Protein AF-A0ABD2KYG9-F1 (afdb_monomer_lite)

Organism: NCBI:txid157864

Structure (mmCIF, N/CA/C/O backbone):
data_AF-A0ABD2KYG9-F1
#
_entry.id   AF-A0ABD2KYG9-F1
#
loop_
_atom_site.group_PDB
_atom_site.id
_atom_site.type_symbol
_atom_site.label_atom_id
_atom_site.label_alt_id
_atom_site.label_comp_id
_atom_site.label_asym_id
_atom_site.label_entity_id
_atom_site.label_seq_id
_atom_site.pdbx_PDB_ins_code
_atom_site.Cartn_x
_atom_site.Cartn_y
_atom_site.Cartn_z
_atom_site.occupancy
_atom_site.B_iso_or_equiv
_atom_site.auth_seq_id
_atom_site.auth_comp_id
_atom_site.auth_asym_id
_atom_site.auth_atom_id
_atom_site.pdbx_PDB_model_num
ATOM 1 N N . MET A 1 1 ? -22.405 32.414 -43.440 1.00 36.47 1 MET A N 1
ATOM 2 C CA . MET A 1 1 ? -23.686 31.812 -43.009 1.00 36.47 1 MET A CA 1
ATOM 3 C C . MET A 1 1 ? -23.422 30.980 -41.758 1.00 36.47 1 MET A C 1
ATOM 5 O O . MET A 1 1 ? -22.423 30.281 -41.729 1.00 36.47 1 MET A O 1
ATOM 9 N N . SER A 1 2 ? -24.260 31.179 -40.735 1.00 37.81 2 SER A N 1
ATOM 10 C CA . SER A 1 2 ? -24.354 30.487 -39.431 1.00 37.81 2 SER A CA 1
ATOM 11 C C . SER A 1 2 ? -23.090 30.317 -38.559 1.00 37.81 2 SER A C 1
ATOM 13 O O . SER A 1 2 ? -22.413 29.295 -38.559 1.00 37.81 2 SER A O 1
ATOM 15 N N . HIS A 1 3 ? -22.887 31.310 -37.695 1.00 28.08 3 HIS A N 1
ATOM 16 C CA . HIS A 1 3 ? -22.699 31.156 -36.240 1.00 28.08 3 HIS A CA 1
ATOM 17 C C . HIS A 1 3 ? -23.747 30.181 -35.601 1.00 28.08 3 HIS A C 1
ATOM 19 O O . HIS A 1 3 ? -24.746 29.905 -36.263 1.00 28.08 3 HIS A O 1
ATOM 25 N N . PRO A 1 4 ? -23.740 29.847 -34.286 1.00 53.88 4 PRO A N 1
ATOM 26 C CA . PRO A 1 4 ? -22.632 29.677 -33.329 1.00 53.88 4 PRO A CA 1
ATOM 27 C C . PRO A 1 4 ? -22.884 28.658 -32.151 1.00 53.88 4 PRO A C 1
ATOM 29 O O . PRO A 1 4 ? -23.985 28.167 -31.956 1.00 53.88 4 PRO A O 1
ATOM 32 N N . LEU A 1 5 ? -21.877 28.512 -31.266 1.00 34.41 5 LEU A N 1
ATOM 33 C CA . LEU A 1 5 ? -21.965 28.625 -29.786 1.00 34.41 5 LEU A CA 1
ATOM 34 C C . LEU A 1 5 ? -22.548 27.532 -28.824 1.00 34.41 5 LEU A C 1
ATOM 36 O O . LEU A 1 5 ? -23.551 26.874 -29.053 1.00 34.41 5 LEU A O 1
ATOM 40 N N . TRP A 1 6 ? -21.963 27.622 -27.611 1.00 30.66 6 TRP A N 1
ATOM 41 C CA . TRP A 1 6 ? -22.494 27.453 -26.237 1.00 30.66 6 TRP A CA 1
ATOM 42 C C . TRP A 1 6 ? -22.442 26.085 -25.516 1.00 30.66 6 TRP A C 1
ATOM 44 O O . TRP A 1 6 ? -23.224 25.169 -25.732 1.00 30.66 6 TRP A O 1
ATOM 54 N N . ARG A 1 7 ? -21.542 26.077 -24.515 1.00 38.34 7 ARG A N 1
ATOM 55 C CA . ARG A 1 7 ? -21.617 25.501 -23.154 1.00 38.34 7 ARG A CA 1
ATOM 56 C C . ARG A 1 7 ? -22.998 24.992 -22.703 1.00 38.34 7 ARG A C 1
ATOM 58 O O . ARG A 1 7 ? -23.977 25.720 -22.835 1.00 38.34 7 ARG A O 1
ATOM 65 N N . ARG A 1 8 ? -22.999 23.952 -21.854 1.00 32.72 8 ARG A N 1
ATOM 66 C CA . ARG A 1 8 ? -23.696 24.002 -20.549 1.00 32.72 8 ARG A CA 1
ATOM 67 C C . ARG A 1 8 ? -23.198 22.952 -19.552 1.00 32.72 8 ARG A C 1
ATOM 69 O O . ARG A 1 8 ? -23.199 21.757 -19.810 1.00 32.72 8 ARG A O 1
ATOM 76 N N . VAL A 1 9 ? -22.820 23.463 -18.385 1.00 36.28 9 VAL A N 1
ATOM 77 C CA . VAL A 1 9 ? -22.786 22.776 -17.091 1.00 36.28 9 VAL A CA 1
ATOM 78 C C . VAL A 1 9 ? -24.224 22.464 -16.675 1.00 36.28 9 VAL A C 1
ATOM 80 O O . VAL A 1 9 ? -25.088 23.322 -16.834 1.00 36.28 9 VAL A O 1
ATOM 83 N N . THR A 1 10 ? -24.473 21.301 -16.074 1.00 33.41 10 THR A N 1
ATOM 84 C CA . THR A 1 10 ? -25.602 21.110 -15.147 1.00 33.41 10 THR A CA 1
ATOM 85 C C . THR A 1 10 ? -25.218 20.110 -14.055 1.00 33.41 10 THR A C 1
ATOM 87 O O . THR A 1 10 ? -25.020 18.926 -14.304 1.00 33.41 10 THR A O 1
ATOM 90 N N . ARG A 1 11 ? -25.101 20.617 -12.822 1.00 31.08 11 ARG A N 1
ATOM 91 C CA . ARG A 1 11 ? -25.377 19.859 -11.597 1.00 31.08 11 ARG A CA 1
ATOM 92 C C . ARG A 1 11 ? -26.893 19.829 -11.436 1.00 31.08 11 ARG A C 1
ATOM 94 O O . ARG A 1 11 ? -27.498 20.897 -11.443 1.00 31.08 11 ARG A O 1
ATOM 101 N N . ILE A 1 12 ? -27.471 18.658 -11.204 1.00 35.56 12 ILE A N 1
ATOM 102 C CA . ILE A 1 12 ? -28.767 18.512 -10.534 1.00 35.56 12 ILE A CA 1
ATOM 103 C C . ILE A 1 12 ? -28.598 17.375 -9.532 1.00 35.56 12 ILE A C 1
ATOM 105 O O . ILE A 1 12 ? -28.184 16.277 -9.895 1.00 35.56 12 ILE A O 1
ATOM 109 N N . GLY A 1 13 ? -28.845 17.677 -8.260 1.00 29.38 13 GLY A N 1
ATOM 110 C CA . GLY A 1 13 ? -29.009 16.670 -7.225 1.00 29.38 13 GLY A CA 1
ATOM 111 C C . GLY A 1 13 ? -30.447 16.165 -7.203 1.00 29.38 13 GLY A C 1
ATOM 112 O O . GLY A 1 13 ? -31.375 16.916 -7.488 1.00 29.38 13 GLY A O 1
ATOM 113 N N . SER A 1 14 ? -30.630 14.920 -6.783 1.00 29.22 14 SER A N 1
ATOM 114 C CA . SER A 1 14 ? -31.851 14.510 -6.099 1.00 29.22 14 SER A CA 1
ATOM 115 C C . SER A 1 14 ? -31.485 13.526 -5.000 1.00 29.22 14 SER A C 1
ATOM 117 O O . SER A 1 14 ? -30.956 12.444 -5.250 1.00 29.22 14 SER A O 1
ATOM 119 N N . VAL A 1 15 ? -31.765 13.958 -3.778 1.00 29.06 15 VAL A N 1
ATOM 120 C CA . VAL A 1 15 ? -31.868 13.144 -2.577 1.00 29.06 15 VAL A CA 1
ATOM 121 C C . VAL A 1 15 ? -33.058 12.200 -2.751 1.00 29.06 15 VAL A C 1
ATOM 123 O O . VAL A 1 15 ? -34.154 12.655 -3.063 1.00 29.06 15 VAL A O 1
ATOM 126 N N . PHE A 1 16 ? -32.856 10.907 -2.509 1.00 24.39 16 PHE A N 1
ATOM 127 C CA . PHE A 1 16 ? -33.925 10.004 -2.095 1.00 24.39 16 PHE A CA 1
ATOM 128 C C . PHE A 1 16 ? -33.447 9.324 -0.815 1.00 24.39 16 PHE A C 1
ATOM 130 O O . PHE A 1 16 ? -32.497 8.545 -0.823 1.00 24.39 16 PHE A O 1
ATOM 137 N N . VAL A 1 17 ? -34.071 9.697 0.299 1.00 30.23 17 VAL A N 1
ATOM 138 C CA . VAL A 1 17 ? -33.972 8.988 1.572 1.00 30.23 17 VAL A CA 1
ATOM 139 C C . VAL A 1 17 ? -35.210 8.113 1.664 1.00 30.23 17 VAL A C 1
ATOM 141 O O . VAL A 1 17 ? -36.325 8.626 1.617 1.00 30.23 17 VAL A O 1
ATOM 144 N N . LEU A 1 18 ? -35.016 6.811 1.847 1.00 27.48 18 LEU A N 1
ATOM 145 C CA . LEU A 1 18 ? -35.971 5.980 2.566 1.00 27.48 18 LEU A CA 1
ATOM 146 C C . LEU A 1 18 ? -35.189 5.005 3.443 1.00 27.48 18 LEU A C 1
ATOM 148 O O . LEU A 1 18 ? -34.260 4.332 3.003 1.00 27.48 18 LEU A O 1
ATOM 152 N N . ALA A 1 19 ? -35.528 5.072 4.723 1.00 27.88 19 ALA A N 1
ATOM 153 C CA . ALA A 1 19 ? -34.867 4.451 5.849 1.00 27.88 19 ALA A CA 1
ATOM 154 C C . ALA A 1 19 ? -35.092 2.934 5.907 1.00 27.88 19 ALA A C 1
ATOM 156 O O . ALA A 1 19 ? -36.115 2.424 5.458 1.00 27.88 19 ALA A O 1
ATOM 157 N N . GLY A 1 20 ? -34.156 2.237 6.551 1.00 25.94 20 GLY A N 1
ATOM 158 C CA . GLY A 1 20 ? -34.287 0.830 6.918 1.00 25.94 20 GLY A CA 1
ATOM 159 C C . GLY A 1 20 ? -32.969 0.279 7.446 1.00 25.94 20 GLY A C 1
ATOM 160 O O . GLY A 1 20 ? -32.141 -0.204 6.684 1.00 25.94 20 GLY A O 1
ATOM 161 N N . ALA A 1 21 ? -32.753 0.421 8.750 1.00 30.48 21 ALA A N 1
ATOM 162 C CA . ALA A 1 21 ? -31.611 -0.117 9.472 1.00 30.48 21 ALA A CA 1
ATOM 163 C C . ALA A 1 21 ? -31.529 -1.648 9.345 1.00 30.48 21 ALA A C 1
ATOM 165 O O . ALA A 1 21 ? -32.543 -2.306 9.528 1.00 30.48 21 ALA A O 1
ATOM 166 N N . THR A 1 22 ? -30.333 -2.186 9.069 1.00 30.39 22 THR A N 1
ATOM 167 C CA . THR A 1 22 ? -29.570 -3.120 9.931 1.00 30.39 22 THR A CA 1
ATOM 168 C C . THR A 1 22 ? -28.455 -3.805 9.129 1.00 30.39 22 THR A C 1
ATOM 170 O O . THR A 1 22 ? -28.739 -4.581 8.228 1.00 30.39 22 THR A O 1
ATOM 173 N N . GLY A 1 23 ? -27.199 -3.572 9.530 1.00 27.69 23 GLY A N 1
ATOM 174 C CA . GLY A 1 23 ? -26.122 -4.571 9.488 1.00 27.69 23 GLY A CA 1
ATOM 175 C C . GLY A 1 23 ? -25.392 -4.841 8.162 1.00 27.69 23 GLY A C 1
ATOM 176 O O . GLY A 1 23 ? -25.948 -5.411 7.236 1.00 27.69 23 GLY A O 1
ATOM 177 N N . GLY A 1 24 ? -24.075 -4.599 8.163 1.00 26.05 24 GLY A N 1
ATOM 178 C CA . GLY A 1 24 ? -23.129 -5.543 7.550 1.00 26.05 24 GLY A CA 1
ATOM 179 C C . GLY A 1 24 ? -22.380 -5.094 6.291 1.00 26.05 24 GLY A C 1
ATOM 180 O O . GLY A 1 24 ? -22.888 -5.194 5.187 1.00 26.05 24 GLY A O 1
ATOM 181 N N . ALA A 1 25 ? -21.111 -4.729 6.498 1.00 27.67 25 ALA A N 1
ATOM 182 C CA . ALA A 1 25 ? -19.975 -4.857 5.577 1.00 27.67 25 ALA A CA 1
ATOM 183 C C . ALA A 1 25 ? -20.049 -4.180 4.189 1.00 27.67 25 ALA A C 1
ATOM 185 O O . ALA A 1 25 ? -20.578 -4.703 3.212 1.00 27.67 25 ALA A O 1
ATOM 186 N N . ALA A 1 26 ? -19.330 -3.059 4.074 1.00 25.50 26 ALA A N 1
ATOM 187 C CA . ALA A 1 26 ? -18.866 -2.528 2.800 1.00 25.50 26 ALA A CA 1
ATOM 188 C C . ALA A 1 26 ? -17.829 -3.483 2.182 1.00 25.50 26 ALA A C 1
ATOM 190 O O . ALA A 1 26 ? -16.665 -3.504 2.583 1.00 25.50 26 ALA A O 1
ATOM 191 N N . TYR A 1 27 ? -18.252 -4.266 1.194 1.00 27.41 27 TYR A N 1
ATOM 192 C CA . TYR A 1 27 ? -17.350 -4.982 0.301 1.00 27.41 27 TYR A CA 1
ATOM 193 C C . TYR A 1 27 ? -16.948 -4.025 -0.829 1.00 27.41 27 TYR A C 1
ATOM 195 O O . TYR A 1 27 ? -17.723 -3.762 -1.746 1.00 27.41 27 TYR A O 1
ATOM 203 N N . VAL A 1 28 ? -15.738 -3.464 -0.765 1.00 29.33 28 VAL A N 1
ATOM 204 C CA . VAL A 1 28 ? -15.150 -2.727 -1.895 1.00 29.33 28 VAL A CA 1
ATOM 205 C C . VAL A 1 28 ? -14.572 -3.757 -2.864 1.00 29.33 28 VAL A C 1
ATOM 207 O O . VAL A 1 28 ? -13.372 -4.010 -2.903 1.00 29.33 28 VAL A O 1
ATOM 210 N N . GLY A 1 29 ? -15.458 -4.402 -3.620 1.00 27.59 29 GLY A N 1
ATOM 211 C CA . GLY A 1 29 ? -15.090 -5.146 -4.817 1.00 27.59 29 GLY A CA 1
ATOM 212 C C . GLY A 1 29 ? -14.952 -4.160 -5.969 1.00 27.59 29 GLY A C 1
ATOM 213 O O . GLY A 1 29 ? -15.907 -3.469 -6.318 1.00 27.59 29 GLY A O 1
ATOM 214 N N . THR A 1 30 ? -13.762 -4.056 -6.553 1.00 27.98 30 THR A N 1
ATOM 215 C CA . THR A 1 30 ? -13.509 -3.233 -7.740 1.00 27.98 30 THR A CA 1
ATOM 216 C C . THR A 1 30 ? -14.319 -3.753 -8.928 1.00 27.98 30 THR A C 1
ATOM 218 O O . THR A 1 30 ? -13.859 -4.612 -9.679 1.00 27.98 30 THR A O 1
ATOM 221 N N . HIS A 1 31 ? -15.529 -3.231 -9.115 1.00 25.91 31 HIS A N 1
ATOM 222 C CA . HIS A 1 31 ? -16.258 -3.348 -10.370 1.00 25.91 31 HIS A CA 1
ATOM 223 C C . HIS A 1 31 ? -15.589 -2.448 -11.414 1.00 25.91 31 HIS A C 1
ATOM 225 O O . HIS A 1 31 ? -15.689 -1.223 -11.362 1.00 25.91 31 HIS A O 1
ATOM 231 N N . TYR A 1 32 ? -14.923 -3.060 -12.393 1.00 28.95 32 TYR A N 1
ATOM 232 C CA . TYR A 1 32 ? -14.663 -2.398 -13.667 1.00 28.95 32 TYR A CA 1
ATOM 233 C C . TYR A 1 32 ? -16.006 -2.184 -14.369 1.00 28.95 32 TYR A C 1
ATOM 235 O O . TYR A 1 32 ? -16.600 -3.120 -14.904 1.00 28.95 32 TYR A O 1
ATOM 243 N N . VAL A 1 33 ? -16.495 -0.947 -14.365 1.00 28.75 33 VAL A N 1
ATOM 244 C CA . VAL A 1 33 ? -17.630 -0.552 -15.197 1.00 28.75 33 VAL A CA 1
ATOM 245 C C . VAL A 1 33 ? -17.114 -0.370 -16.627 1.00 28.75 33 VAL A C 1
ATOM 247 O O . VAL A 1 33 ? -16.406 0.586 -16.940 1.00 28.75 33 VAL A O 1
ATOM 250 N N . ARG A 1 34 ? -17.428 -1.335 -17.497 1.00 33.25 34 ARG A N 1
ATOM 251 C CA . ARG A 1 34 ? -17.096 -1.340 -18.929 1.00 33.25 34 ARG A CA 1
ATOM 252 C C . ARG A 1 34 ? -18.018 -0.366 -19.670 1.00 33.25 34 ARG A C 1
ATOM 254 O O . ARG A 1 34 ? -19.004 -0.780 -20.270 1.00 33.25 34 ARG A O 1
ATOM 261 N N . HIS A 1 35 ? -17.715 0.927 -19.627 1.00 30.78 35 HIS A N 1
ATOM 262 C CA . HIS A 1 35 ? -18.300 1.885 -20.565 1.00 30.78 35 HIS A CA 1
ATOM 263 C C . HIS A 1 35 ? -17.409 1.970 -21.808 1.00 30.78 35 HIS A C 1
ATOM 265 O O . HIS A 1 35 ? -16.296 2.482 -21.744 1.00 30.78 35 HIS A O 1
ATOM 271 N N . GLY A 1 36 ? -17.903 1.435 -22.927 1.00 32.88 36 GLY A N 1
ATOM 272 C CA . GLY A 1 36 ? -17.253 1.486 -24.239 1.00 32.88 36 GLY A CA 1
ATOM 273 C C . GLY A 1 36 ? -17.066 0.100 -24.852 1.00 32.88 36 GLY A C 1
ATOM 274 O O . GLY A 1 36 ? -16.437 -0.781 -24.263 1.00 32.88 36 GLY A O 1
ATOM 275 N N . THR A 1 37 ? -17.621 -0.104 -26.045 1.00 43.16 37 THR A N 1
ATOM 276 C CA . THR A 1 37 ? -17.263 -1.223 -26.923 1.00 43.16 37 THR A CA 1
ATOM 277 C C . THR A 1 37 ? -15.764 -1.146 -27.202 1.00 43.16 37 THR A C 1
ATOM 279 O O . THR A 1 37 ? -15.282 -0.126 -27.695 1.00 43.16 37 THR A O 1
ATOM 282 N N . LEU A 1 38 ? -15.019 -2.190 -26.829 1.00 40.00 38 LEU A N 1
ATOM 283 C CA . LEU A 1 38 ? -13.584 -2.263 -27.100 1.00 40.00 38 LEU A CA 1
ATOM 284 C C . LEU A 1 38 ? -13.334 -2.162 -28.612 1.00 40.00 38 LEU A C 1
ATOM 286 O O . LEU A 1 38 ? -14.096 -2.765 -29.369 1.00 40.00 38 LEU A O 1
ATOM 290 N N . PRO A 1 39 ? -12.275 -1.462 -29.055 1.00 51.16 39 PRO A N 1
ATOM 291 C CA . PRO A 1 39 ? -11.802 -1.598 -30.426 1.00 51.16 39 PRO A CA 1
ATOM 292 C C . PRO A 1 39 ? -11.476 -3.074 -30.673 1.00 51.16 39 PRO A C 1
ATOM 294 O O . PRO A 1 39 ? -10.868 -3.723 -29.815 1.00 51.16 39 PRO A O 1
ATOM 297 N N . GLU A 1 40 ? -11.943 -3.615 -31.799 1.00 53.72 40 GLU A N 1
ATOM 298 C CA . GLU A 1 40 ? -11.750 -5.025 -32.125 1.00 53.72 40 GLU A CA 1
ATOM 299 C C . GLU A 1 40 ? -10.263 -5.381 -32.049 1.00 53.72 40 GLU A C 1
ATOM 301 O O . GLU A 1 40 ? -9.402 -4.727 -32.643 1.00 53.72 40 GLU A O 1
ATOM 306 N N . LEU A 1 41 ? -9.960 -6.395 -31.239 1.00 57.06 41 LEU A N 1
ATOM 307 C CA . LEU A 1 41 ? -8.604 -6.891 -31.075 1.00 57.06 41 LEU A CA 1
ATOM 308 C C . LEU A 1 41 ? -8.102 -7.408 -32.435 1.00 57.06 41 LEU A C 1
ATOM 310 O O . LEU A 1 41 ? -8.836 -8.128 -33.115 1.00 57.06 41 LEU A O 1
ATOM 314 N N . PRO A 1 42 ? -6.858 -7.091 -32.838 1.00 64.81 42 PRO A N 1
ATOM 315 C CA . PRO A 1 42 ? -6.300 -7.558 -34.102 1.00 64.81 42 PRO A CA 1
ATOM 316 C C . PRO A 1 42 ? -6.387 -9.085 -34.232 1.00 64.81 42 PRO A C 1
ATOM 318 O O . PRO A 1 42 ? -6.106 -9.801 -33.268 1.00 64.81 42 PRO A O 1
ATOM 321 N N . GLN A 1 43 ? -6.714 -9.591 -35.425 1.00 62.19 43 GLN A N 1
ATOM 322 C CA . GLN A 1 43 ? -6.978 -11.019 -35.683 1.00 62.19 43 GLN A CA 1
ATOM 323 C C . GLN A 1 43 ? -5.861 -11.973 -35.216 1.00 62.19 43 GLN A C 1
ATOM 325 O O . GLN A 1 43 ? -6.133 -13.120 -34.856 1.00 62.19 43 GLN A O 1
ATOM 330 N N . TRP A 1 44 ? -4.614 -11.496 -35.132 1.00 60.16 44 TRP A N 1
ATOM 331 C CA . TRP A 1 44 ? -3.490 -12.284 -34.616 1.00 60.16 44 TRP A CA 1
ATOM 332 C C . TRP A 1 44 ? -3.665 -12.693 -33.147 1.00 60.16 44 TRP A C 1
ATOM 334 O O . TRP A 1 44 ? -3.142 -13.724 -32.736 1.00 60.16 44 TRP A O 1
ATOM 344 N N . THR A 1 45 ? -4.426 -11.935 -32.353 1.00 58.56 45 THR A N 1
ATOM 345 C CA . THR A 1 45 ? -4.695 -12.269 -30.946 1.00 58.56 45 THR A CA 1
ATOM 346 C C . THR A 1 45 ? -5.618 -13.477 -30.819 1.00 58.56 45 THR A C 1
ATOM 348 O O . THR A 1 45 ? -5.365 -14.348 -29.991 1.00 58.56 45 THR A O 1
ATOM 351 N N . GLN A 1 46 ? -6.631 -13.598 -31.682 1.00 59.16 46 GLN A N 1
ATOM 352 C CA . GLN A 1 46 ? -7.493 -14.781 -31.720 1.00 59.16 46 GLN A CA 1
ATOM 353 C C . GLN A 1 46 ? -6.725 -16.006 -32.234 1.00 59.16 46 GLN A C 1
ATOM 355 O O . GLN A 1 46 ? -6.780 -17.065 -31.611 1.00 59.16 46 GLN A O 1
ATOM 360 N N . GLN A 1 47 ? -5.898 -15.839 -33.274 1.00 66.69 47 GLN A N 1
ATOM 361 C CA . GLN A 1 47 ? -5.008 -16.906 -33.750 1.00 66.69 47 GLN A CA 1
ATOM 362 C C . GLN A 1 47 ? -3.982 -17.349 -32.697 1.00 66.69 47 GLN A C 1
ATOM 364 O O . GLN A 1 47 ? -3.676 -18.535 -32.602 1.00 66.69 47 GLN A O 1
ATOM 369 N N . PHE A 1 48 ? -3.455 -16.426 -31.888 1.00 61.31 48 PHE A N 1
ATOM 370 C CA . PHE A 1 48 ? -2.491 -16.736 -30.832 1.00 61.31 48 PHE A CA 1
ATOM 371 C C . PHE A 1 48 ? -3.127 -17.537 -29.688 1.00 61.31 48 PHE A C 1
ATOM 373 O O . PHE A 1 48 ? -2.552 -18.519 -29.221 1.00 61.31 48 PHE A O 1
ATOM 380 N N . VAL A 1 49 ? -4.342 -17.168 -29.270 1.00 61.22 49 VAL A N 1
ATOM 381 C CA . VAL A 1 49 ? -5.079 -17.868 -28.204 1.00 61.22 49 VAL A CA 1
ATOM 382 C C . VAL A 1 49 ? -5.534 -19.263 -28.661 1.00 61.22 49 VAL A C 1
ATOM 384 O O . VAL A 1 49 ? -5.654 -20.156 -27.822 1.00 61.22 49 VAL A O 1
ATOM 387 N N . ASP A 1 50 ? -5.744 -19.487 -29.959 1.00 64.75 50 ASP A N 1
ATOM 388 C CA . ASP A 1 50 ? -6.058 -20.814 -30.513 1.00 64.75 50 ASP A CA 1
ATOM 389 C C . ASP A 1 50 ? -4.823 -21.700 -30.745 1.00 64.75 50 ASP A C 1
ATOM 391 O O . ASP A 1 50 ? -4.939 -22.926 -30.759 1.00 64.75 50 ASP A O 1
ATOM 395 N N . ARG A 1 51 ? -3.624 -21.111 -30.854 1.00 65.06 51 ARG A N 1
ATOM 396 C CA . ARG A 1 51 ? -2.355 -21.852 -30.987 1.00 65.06 51 ARG A CA 1
ATOM 397 C C . ARG A 1 51 ? -1.752 -22.304 -29.655 1.00 65.06 51 ARG A C 1
ATOM 399 O O . ARG A 1 51 ? -0.788 -23.068 -29.654 1.00 65.06 51 ARG A O 1
ATOM 406 N N . MET A 1 52 ? -2.292 -21.839 -28.530 1.00 50.44 52 MET A N 1
ATOM 407 C CA . MET A 1 52 ? -1.818 -22.209 -27.197 1.00 50.44 52 MET A CA 1
ATOM 408 C C . MET A 1 52 ? -2.224 -23.655 -26.858 1.00 50.44 52 MET A C 1
ATOM 410 O O . MET A 1 52 ? -3.385 -24.030 -27.054 1.00 50.44 52 MET A O 1
ATOM 414 N N . PRO A 1 53 ? -1.310 -24.487 -26.323 1.00 55.47 53 PRO A N 1
ATOM 415 C CA . PRO A 1 53 ? -1.652 -25.840 -25.907 1.00 55.47 53 PRO A 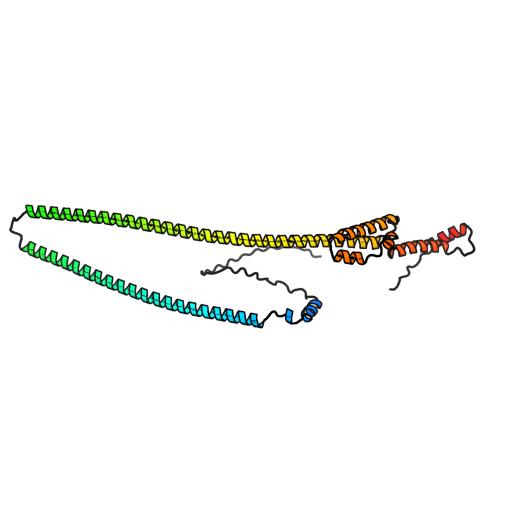CA 1
ATOM 416 C C . PRO A 1 53 ? -2.743 -25.805 -24.822 1.00 55.47 53 PRO A C 1
ATOM 418 O O . PRO A 1 53 ? -2.752 -24.956 -23.927 1.00 55.47 53 PRO A O 1
ATOM 421 N N . LYS A 1 54 ? -3.708 -26.733 -24.918 1.00 55.94 54 LYS A N 1
ATOM 422 C CA . LYS A 1 54 ? -4.949 -26.753 -24.110 1.00 55.94 54 LYS A CA 1
ATOM 423 C C . LYS A 1 54 ? -4.713 -26.797 -22.589 1.00 55.94 54 LYS A C 1
ATOM 425 O O . LYS A 1 54 ? -5.614 -26.454 -21.831 1.00 55.94 54 LYS A O 1
ATOM 430 N N . ASN A 1 55 ? -3.511 -27.170 -22.150 1.00 53.44 55 ASN A N 1
ATOM 431 C CA . ASN A 1 55 ? -3.083 -27.188 -20.749 1.00 53.44 55 ASN A CA 1
ATOM 432 C C . ASN A 1 55 ? -2.861 -25.788 -20.139 1.00 53.44 55 ASN A C 1
ATOM 434 O O . ASN A 1 55 ? -2.852 -25.672 -18.919 1.00 53.44 55 ASN A O 1
ATOM 438 N N . VAL A 1 56 ? -2.714 -24.733 -20.951 1.00 52.28 56 VAL A N 1
ATOM 439 C CA . VAL A 1 56 ? -2.575 -23.339 -20.475 1.00 52.28 56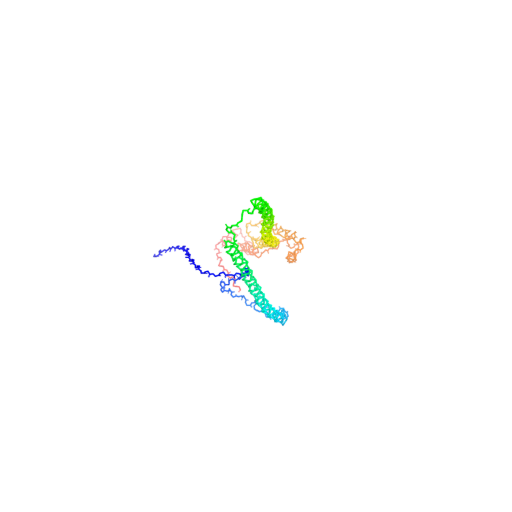 VAL A CA 1
ATOM 440 C C . VAL A 1 56 ? -3.924 -22.599 -20.464 1.00 52.28 56 VAL A C 1
ATOM 442 O O . VAL A 1 56 ? -4.104 -21.657 -19.697 1.00 52.28 56 VAL A O 1
ATOM 445 N N . ARG A 1 57 ? -4.912 -23.042 -21.262 1.00 49.97 57 ARG A N 1
ATOM 446 C CA . ARG A 1 57 ? -6.254 -22.418 -21.352 1.00 49.97 57 ARG A CA 1
ATOM 447 C C . ARG A 1 57 ? -7.182 -22.789 -20.185 1.00 49.97 57 ARG A C 1
ATOM 449 O O . ARG A 1 57 ? -8.181 -22.115 -19.963 1.00 49.97 57 ARG A O 1
ATOM 456 N N . SER A 1 58 ? -6.871 -23.852 -19.446 1.00 49.50 58 SER A N 1
ATOM 457 C CA . SER A 1 58 ? -7.699 -24.354 -18.347 1.00 49.50 58 SER A CA 1
ATOM 458 C C . SER A 1 58 ? -6.819 -24.901 -17.221 1.00 49.50 58 SER A C 1
ATOM 460 O O . SER A 1 58 ? -6.463 -26.082 -17.219 1.00 49.50 58 SER A O 1
ATOM 462 N N . PRO A 1 59 ? -6.461 -24.073 -16.226 1.00 44.75 59 PRO A N 1
ATOM 463 C CA . PRO A 1 59 ? -6.098 -24.585 -14.920 1.00 44.75 59 PRO A CA 1
ATOM 464 C C . PRO A 1 59 ? -7.368 -25.187 -14.309 1.00 44.75 59 PRO A C 1
ATOM 466 O O . PRO A 1 59 ? -8.191 -24.485 -13.734 1.00 44.75 59 PRO A O 1
ATOM 469 N N . ASN A 1 60 ? -7.537 -26.500 -14.458 1.00 54.88 60 ASN A N 1
ATOM 470 C CA . ASN A 1 60 ? -8.324 -27.314 -13.539 1.00 54.88 60 ASN A CA 1
ATOM 471 C C . ASN A 1 60 ? -9.760 -26.801 -13.241 1.00 54.88 60 ASN A C 1
ATOM 473 O O . ASN A 1 60 ? -10.138 -26.520 -12.099 1.00 54.88 60 ASN A O 1
ATOM 477 N N . GLU A 1 61 ? -10.601 -26.718 -14.274 1.00 53.97 61 GLU A N 1
ATOM 478 C CA . GLU A 1 61 ? -12.034 -26.422 -14.110 1.00 53.97 61 GLU A CA 1
ATOM 479 C C . GLU A 1 61 ? -12.758 -27.449 -13.221 1.00 53.97 61 GLU A C 1
ATOM 481 O O . GLU A 1 61 ? -13.736 -27.120 -12.547 1.00 53.97 61 GLU A O 1
ATOM 486 N N . SER A 1 62 ? -12.278 -28.693 -13.199 1.00 54.06 62 SER A N 1
ATOM 487 C CA . SER A 1 62 ? -12.872 -29.798 -12.444 1.00 54.06 62 SER A CA 1
ATOM 488 C C . SER A 1 62 ? -12.703 -29.633 -10.931 1.00 54.06 62 SER A C 1
ATOM 490 O O . SER A 1 62 ? -13.677 -29.799 -10.197 1.00 54.06 62 SER A O 1
ATOM 492 N N . ALA A 1 63 ? -11.516 -29.246 -10.454 1.00 53.25 63 ALA A N 1
ATOM 493 C CA . ALA A 1 63 ? -11.262 -28.997 -9.036 1.00 53.25 63 ALA A CA 1
ATOM 494 C C . ALA A 1 63 ? -11.760 -27.624 -8.596 1.00 53.25 63 ALA A C 1
ATOM 496 O O . ALA A 1 63 ? -12.228 -27.515 -7.472 1.00 53.25 63 ALA A O 1
ATOM 497 N N . SER A 1 64 ? -11.758 -26.600 -9.460 1.00 54.44 64 SER A N 1
ATOM 498 C CA . SER A 1 64 ? -12.412 -25.322 -9.139 1.00 54.44 64 SER A CA 1
ATOM 499 C C . SER A 1 64 ? -13.924 -25.512 -8.932 1.00 54.44 64 SER A C 1
ATOM 501 O O . SER A 1 64 ? -14.470 -25.077 -7.918 1.00 54.44 64 SER A O 1
ATOM 503 N N . LYS A 1 65 ? -14.596 -26.290 -9.798 1.00 60.78 65 LYS A N 1
ATOM 504 C CA . LYS A 1 65 ? -16.011 -26.668 -9.617 1.00 60.78 65 LYS A CA 1
ATOM 505 C C . LYS A 1 65 ? -16.234 -27.600 -8.418 1.00 60.78 65 LYS A C 1
ATOM 507 O O . LYS A 1 65 ? -17.306 -27.554 -7.817 1.00 60.78 65 LYS A O 1
ATOM 512 N N . GLN A 1 66 ? -15.270 -28.448 -8.050 1.00 60.06 66 GLN A N 1
ATOM 513 C CA . GLN A 1 66 ? -15.349 -29.285 -6.842 1.00 60.06 66 GLN A CA 1
ATOM 514 C C . GLN A 1 66 ? -15.147 -28.479 -5.553 1.00 60.06 66 GLN A C 1
ATOM 516 O O . GLN A 1 66 ? -15.887 -28.704 -4.598 1.00 60.06 66 GLN A O 1
ATOM 521 N N . MET A 1 67 ? -14.213 -27.525 -5.531 1.00 55.03 67 MET A N 1
ATOM 522 C CA . MET A 1 67 ? -13.982 -26.626 -4.397 1.00 55.03 67 MET A CA 1
ATOM 523 C C . MET A 1 67 ? -15.180 -25.704 -4.171 1.00 55.03 67 MET A C 1
ATOM 525 O O . MET A 1 67 ? -15.627 -25.573 -3.039 1.00 55.03 67 MET A O 1
ATOM 529 N N . ASP A 1 68 ? -15.774 -25.161 -5.234 1.00 70.00 68 ASP A N 1
ATOM 530 C CA . ASP A 1 68 ? -16.984 -24.334 -5.152 1.00 70.00 68 ASP A CA 1
ATOM 531 C C . ASP A 1 68 ? -18.233 -25.139 -4.720 1.00 70.00 68 ASP A C 1
ATOM 533 O O . ASP A 1 68 ? -19.061 -24.673 -3.936 1.00 70.00 68 ASP A O 1
ATOM 537 N N . LYS A 1 69 ? -18.365 -26.405 -5.144 1.00 69.12 69 LYS A N 1
ATOM 538 C CA . LYS A 1 69 ? -19.410 -27.314 -4.623 1.00 69.12 69 LYS A CA 1
ATOM 539 C C . LYS A 1 69 ? -19.175 -27.703 -3.160 1.00 69.12 69 LYS A C 1
ATOM 541 O O . LYS A 1 69 ? -20.140 -27.834 -2.408 1.00 69.12 69 LYS A O 1
ATOM 546 N N . GLY A 1 70 ? -17.919 -27.909 -2.765 1.00 74.69 70 GLY A N 1
ATOM 547 C CA . GLY A 1 70 ? -17.529 -28.200 -1.385 1.00 74.69 70 GLY A CA 1
ATOM 548 C C . GLY A 1 70 ? -17.794 -27.016 -0.460 1.00 74.69 70 GLY A C 1
ATOM 549 O O . GLY A 1 70 ? -18.391 -27.191 0.600 1.00 74.69 70 GLY A O 1
ATOM 550 N N . HIS A 1 71 ? -17.448 -25.809 -0.910 1.00 73.62 71 HIS A N 1
ATOM 551 C CA . HIS A 1 71 ? -17.705 -24.566 -0.195 1.00 73.62 71 HIS A CA 1
ATOM 552 C C . HIS A 1 71 ? -19.207 -24.348 0.010 1.00 73.62 71 HIS A C 1
ATOM 554 O O . HIS A 1 71 ? -19.649 -24.256 1.152 1.00 73.62 71 HIS A O 1
ATOM 560 N N . ARG A 1 72 ? -20.019 -24.454 -1.051 1.00 73.44 72 ARG A N 1
ATOM 561 C CA . ARG A 1 72 ? -21.486 -24.353 -0.948 1.00 73.44 72 ARG A CA 1
ATOM 562 C C . ARG A 1 72 ? -22.114 -25.418 -0.044 1.00 73.44 72 ARG A C 1
ATOM 564 O O . ARG A 1 72 ? -23.035 -25.118 0.710 1.00 73.44 72 ARG A O 1
ATOM 571 N N . LYS A 1 73 ? -21.609 -26.660 -0.062 1.00 82.56 73 LYS A N 1
ATOM 572 C CA . LYS A 1 73 ? -22.037 -27.702 0.893 1.00 82.56 73 LYS A CA 1
ATOM 573 C C . LYS A 1 73 ? -21.679 -27.343 2.335 1.00 82.56 73 LYS A C 1
ATOM 575 O O . LYS A 1 73 ? -22.487 -27.588 3.227 1.00 82.56 73 LYS A O 1
ATOM 580 N N . SER A 1 74 ? -20.494 -26.778 2.566 1.00 78.25 74 SER A N 1
ATOM 581 C CA . SER A 1 74 ? -20.061 -26.355 3.901 1.00 78.25 74 SER A CA 1
ATOM 582 C C . SER A 1 74 ? -20.870 -25.164 4.422 1.00 78.25 74 SER A C 1
ATOM 584 O O . SER A 1 74 ? -21.279 -25.172 5.578 1.00 78.25 74 SER A O 1
ATOM 586 N N . GLU A 1 75 ? -21.197 -24.198 3.562 1.00 77.19 75 GLU A N 1
ATOM 587 C CA . GLU A 1 75 ? -22.073 -23.073 3.897 1.00 77.19 75 GLU A CA 1
ATOM 588 C C . GLU A 1 75 ? -23.482 -23.555 4.236 1.00 77.19 75 GLU A C 1
ATOM 590 O O . GLU A 1 75 ? -24.026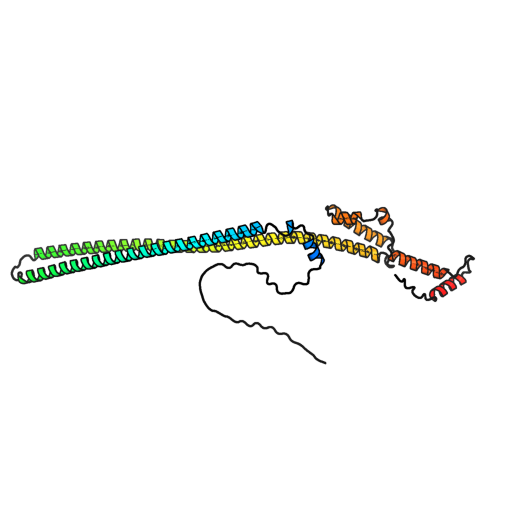 -23.177 5.269 1.00 77.19 75 GLU A O 1
ATOM 595 N N . PHE A 1 76 ? -24.046 -24.458 3.432 1.00 83.50 76 PHE A N 1
ATOM 596 C CA . PHE A 1 76 ? -25.362 -25.032 3.703 1.00 83.50 76 PHE A CA 1
ATOM 597 C C . PHE A 1 76 ? -25.393 -25.806 5.031 1.00 83.50 76 PHE A C 1
ATOM 599 O O . PHE A 1 76 ? -26.325 -25.647 5.817 1.00 83.50 76 PHE A O 1
ATOM 606 N N . ALA A 1 77 ? -24.347 -26.584 5.330 1.00 84.56 77 ALA A N 1
ATOM 607 C CA . ALA A 1 77 ? -24.212 -27.274 6.614 1.00 84.56 77 ALA A CA 1
ATOM 608 C C . ALA A 1 77 ? -24.083 -26.294 7.797 1.00 84.56 77 ALA A C 1
ATOM 610 O O . ALA A 1 77 ? -24.641 -26.535 8.868 1.00 84.56 77 ALA A O 1
ATOM 611 N N . ASN A 1 78 ? -23.387 -25.170 7.606 1.00 81.62 78 ASN A N 1
ATOM 612 C CA . ASN A 1 78 ? -23.270 -24.126 8.621 1.00 81.62 78 ASN A CA 1
ATOM 613 C C . ASN A 1 78 ? -24.603 -23.403 8.850 1.00 81.62 78 ASN A C 1
ATOM 615 O O . ASN A 1 78 ? -24.984 -23.209 9.999 1.00 81.62 78 ASN A O 1
ATOM 619 N N . VAL A 1 79 ? -25.349 -23.078 7.791 1.00 89.38 79 VAL A N 1
ATOM 620 C CA . VAL A 1 79 ? -26.689 -22.473 7.889 1.00 89.38 79 VAL A CA 1
ATOM 621 C C . VAL A 1 79 ? -27.661 -23.403 8.619 1.00 89.38 79 VAL A C 1
ATOM 623 O O . VAL A 1 79 ? -28.392 -22.956 9.498 1.00 89.38 79 VAL A O 1
ATOM 626 N N . GLN A 1 80 ? -27.627 -24.709 8.334 1.00 88.88 80 GLN A N 1
ATOM 627 C CA . GLN A 1 80 ? -28.430 -25.690 9.073 1.00 88.88 80 GLN A CA 1
ATOM 628 C C . GLN A 1 80 ? -28.051 -25.759 10.556 1.00 88.88 80 GLN A C 1
ATOM 630 O O . GLN A 1 80 ? -28.930 -25.824 11.414 1.00 88.88 80 GLN A O 1
ATOM 635 N N . ARG A 1 81 ? -26.752 -25.710 10.873 1.00 90.62 81 ARG A N 1
ATOM 636 C CA . ARG A 1 81 ? -26.278 -25.690 12.262 1.00 90.62 81 ARG A CA 1
ATOM 637 C C . ARG A 1 81 ? -26.709 -24.413 12.987 1.00 90.62 81 ARG A C 1
ATOM 639 O O . ARG A 1 81 ? -27.100 -24.498 14.145 1.00 90.62 81 ARG A O 1
ATOM 646 N N . ILE A 1 82 ? -26.678 -23.262 12.317 1.00 89.38 82 ILE A N 1
ATOM 647 C CA . ILE A 1 82 ? -27.172 -21.992 12.867 1.00 89.38 82 ILE A CA 1
ATOM 648 C C . ILE A 1 82 ? -28.673 -22.091 13.160 1.00 89.38 82 ILE A C 1
ATOM 650 O O . ILE A 1 82 ? -29.080 -21.793 14.277 1.00 89.38 82 ILE A O 1
ATOM 654 N N . ALA A 1 83 ? -29.476 -22.604 12.225 1.00 92.00 83 ALA A N 1
ATOM 655 C CA . ALA A 1 83 ? -30.917 -22.769 12.428 1.00 92.00 83 ALA A CA 1
ATOM 656 C C . ALA A 1 83 ? -31.254 -23.721 13.597 1.00 92.00 83 ALA A C 1
ATOM 658 O O . ALA A 1 83 ? -32.180 -23.469 14.370 1.00 92.00 83 ALA A O 1
ATOM 659 N N . GLU A 1 84 ? -30.489 -24.804 13.769 1.00 94.25 84 GLU A N 1
ATOM 660 C CA . GLU A 1 84 ? -30.659 -25.719 14.905 1.00 94.25 84 GLU A CA 1
ATOM 661 C C . GLU A 1 84 ? -30.274 -25.051 16.236 1.00 94.25 84 GLU A C 1
ATOM 663 O O . GLU A 1 84 ? -31.000 -25.175 17.224 1.00 94.25 84 GLU A O 1
ATOM 668 N N . LEU A 1 85 ? -29.180 -24.282 16.262 1.00 93.88 85 LEU A N 1
ATOM 669 C CA . LEU A 1 85 ? -28.778 -23.511 17.442 1.00 93.88 85 LEU A CA 1
ATOM 670 C C . LEU A 1 85 ? -29.816 -22.440 17.801 1.00 93.88 85 LEU A C 1
ATOM 672 O O . LEU A 1 85 ? -30.150 -22.290 18.974 1.00 93.88 85 LEU A O 1
ATOM 676 N N . GLU A 1 86 ? -30.386 -21.744 16.816 1.00 90.50 86 GLU A N 1
ATOM 677 C CA . GLU A 1 86 ? -31.468 -20.775 17.029 1.00 90.50 86 GLU A CA 1
ATOM 678 C C . GLU A 1 86 ? -32.705 -21.434 17.646 1.00 90.50 86 GLU A C 1
ATOM 680 O O . GLU A 1 86 ? -33.291 -20.904 18.595 1.00 90.50 86 GLU A O 1
ATOM 685 N N . LYS A 1 87 ? -33.070 -22.629 17.171 1.00 94.75 87 LYS A N 1
ATOM 686 C CA . LYS A 1 87 ? -34.181 -23.411 17.725 1.00 94.75 87 LYS A CA 1
ATOM 687 C C . LYS A 1 87 ? -33.915 -23.844 19.169 1.00 94.75 87 LYS A C 1
ATOM 689 O O . LYS A 1 87 ? -34.816 -23.762 20.009 1.00 94.75 87 LYS A O 1
ATOM 694 N N . GLN A 1 88 ? -32.694 -24.277 19.482 1.00 93.50 88 GLN A N 1
ATOM 695 C CA . GLN A 1 88 ? -32.296 -24.635 20.848 1.00 93.50 88 GLN A CA 1
ATOM 696 C C . GLN A 1 88 ? -32.317 -23.422 21.781 1.00 93.50 88 GLN A C 1
ATOM 698 O O . GLN A 1 88 ? -32.837 -23.514 22.894 1.00 93.50 88 GLN A O 1
ATOM 703 N N . LEU A 1 89 ? -31.844 -22.270 21.304 1.00 92.62 89 LEU A N 1
ATOM 704 C CA . LEU A 1 89 ? -31.840 -21.011 22.047 1.00 92.62 89 LEU A CA 1
ATOM 705 C C . LEU A 1 89 ? -33.274 -20.526 22.315 1.00 92.62 89 LEU A C 1
ATOM 707 O O . LEU A 1 89 ? -33.605 -20.145 23.437 1.00 92.62 89 LEU A O 1
ATOM 711 N N . ALA A 1 90 ? -34.166 -20.615 21.324 1.00 91.56 90 ALA A N 1
ATOM 712 C CA . ALA A 1 90 ? -35.585 -20.310 21.499 1.00 91.56 90 ALA A CA 1
ATOM 713 C C . ALA A 1 90 ? -36.247 -21.230 22.539 1.00 91.56 90 ALA A C 1
ATOM 715 O O . ALA A 1 90 ? -37.003 -20.758 23.392 1.00 91.56 90 ALA A O 1
ATOM 716 N N . LYS A 1 91 ? -35.920 -22.529 22.521 1.00 95.69 91 LYS A N 1
ATOM 717 C CA . LYS A 1 91 ? -36.414 -23.497 23.508 1.00 95.69 91 LYS A CA 1
ATOM 718 C C . LYS A 1 91 ? -35.903 -23.184 24.919 1.00 95.69 91 LYS A C 1
ATOM 720 O O . LYS A 1 91 ? -36.702 -23.186 25.852 1.00 95.69 91 LYS A O 1
ATOM 725 N N . GLN A 1 92 ? -34.615 -22.874 25.081 1.00 92.56 92 GLN A N 1
ATOM 726 C CA . GLN A 1 92 ? -34.043 -22.485 26.377 1.00 92.56 92 GLN A CA 1
ATOM 727 C C . GLN A 1 92 ? -34.680 -21.201 26.915 1.00 92.56 92 GLN A C 1
ATOM 729 O O . GLN A 1 92 ? -35.159 -21.198 28.046 1.00 92.56 92 GLN A O 1
ATOM 734 N N . LYS A 1 93 ? -34.809 -20.162 26.081 1.00 89.44 93 LYS A N 1
ATOM 735 C CA . LYS A 1 93 ? -35.504 -18.918 26.450 1.00 89.44 93 LYS A CA 1
ATOM 736 C C . LYS A 1 93 ? -36.955 -19.160 26.868 1.00 89.44 93 LYS A C 1
ATOM 738 O O . LYS A 1 93 ? -37.438 -18.509 27.790 1.00 89.44 93 LYS A O 1
ATOM 743 N N . GLY A 1 94 ? -37.659 -20.080 26.207 1.00 93.00 94 GLY A N 1
ATOM 744 C CA . GLY A 1 94 ? -39.014 -20.481 26.595 1.00 93.00 94 GLY A CA 1
ATOM 745 C C . GLY A 1 94 ? -39.059 -21.119 27.986 1.00 93.00 94 GLY A C 1
ATOM 746 O O . GLY A 1 94 ? -39.863 -20.710 28.822 1.00 93.00 94 GLY A O 1
ATOM 747 N N . MET A 1 95 ? -38.151 -22.062 28.257 1.00 93.31 95 MET A N 1
ATOM 748 C CA . MET A 1 95 ? -38.038 -22.725 29.562 1.00 93.31 95 MET A CA 1
ATOM 749 C C . MET A 1 95 ? -37.667 -21.745 30.682 1.00 93.31 95 MET A C 1
ATOM 751 O O . MET A 1 95 ? -38.229 -21.820 31.771 1.00 93.31 95 MET A O 1
ATOM 755 N N . GLU A 1 96 ? -36.747 -20.813 30.430 1.00 89.94 96 GLU A N 1
ATOM 756 C CA . GLU A 1 96 ? -36.360 -19.784 31.403 1.00 89.94 96 GLU A CA 1
ATOM 757 C C . GLU A 1 96 ? -37.515 -18.837 31.716 1.00 89.94 96 GLU A C 1
ATOM 759 O O . GLU A 1 96 ? -37.810 -18.607 32.886 1.00 89.94 96 GLU A O 1
ATOM 764 N N . LYS A 1 97 ? -38.238 -18.354 30.697 1.00 92.69 97 LYS A N 1
ATOM 765 C CA . LYS A 1 97 ? -39.436 -17.526 30.905 1.00 92.69 97 LYS A CA 1
ATOM 766 C C . LYS A 1 97 ? -40.494 -18.247 31.734 1.00 92.69 97 LYS A C 1
ATOM 768 O O . LYS A 1 97 ? -41.105 -17.627 32.597 1.00 92.69 97 LYS A O 1
ATOM 773 N N . GLN A 1 98 ? -40.694 -19.543 31.499 1.00 93.94 98 GLN A N 1
ATOM 774 C CA . GLN A 1 98 ? -41.632 -20.342 32.283 1.00 93.94 98 GLN A CA 1
ATOM 775 C C . GLN A 1 98 ? -41.180 -20.486 33.742 1.00 93.94 98 GLN A C 1
ATOM 777 O O . GLN A 1 98 ? -42.001 -20.320 34.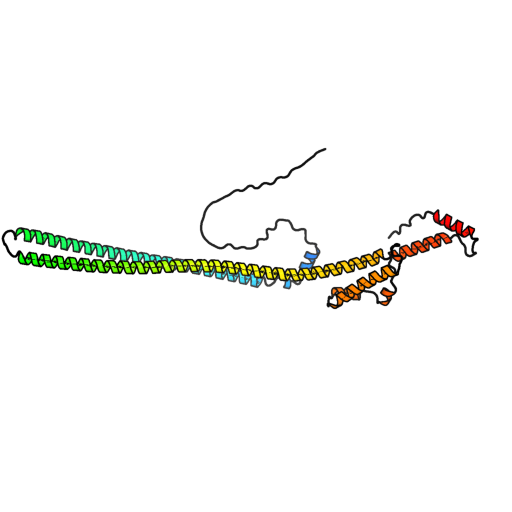639 1.00 93.94 98 GLN A O 1
ATOM 782 N N . LYS A 1 99 ? -39.888 -20.737 33.990 1.00 94.19 99 LYS A N 1
ATOM 783 C CA . LYS A 1 99 ? -39.329 -20.788 35.351 1.00 94.19 99 LYS A CA 1
ATOM 784 C C . LYS A 1 99 ? -39.475 -19.452 36.077 1.00 94.19 99 LYS A C 1
ATOM 786 O O . LYS A 1 99 ? -39.874 -19.440 37.234 1.00 94.19 99 LYS A O 1
ATOM 791 N N . ILE A 1 100 ? -39.207 -18.338 35.393 1.00 92.38 100 ILE A N 1
ATOM 792 C CA . ILE A 1 100 ? -39.390 -16.993 35.952 1.00 92.38 100 ILE A CA 1
ATOM 793 C C . ILE A 1 100 ? -40.867 -16.758 36.282 1.00 92.38 100 ILE A C 1
ATOM 795 O O . ILE A 1 100 ? -41.178 -16.321 37.382 1.00 92.38 100 ILE A O 1
ATOM 799 N N . ALA A 1 101 ? -41.789 -17.097 35.376 1.00 94.38 101 ALA A N 1
ATOM 800 C CA . ALA A 1 101 ? -43.222 -16.947 35.626 1.00 94.38 101 ALA A CA 1
ATOM 801 C C . ALA A 1 101 ? -43.706 -17.794 36.818 1.00 94.38 101 ALA A C 1
ATOM 803 O O . ALA A 1 101 ? -44.519 -17.325 37.609 1.00 94.38 101 ALA A O 1
ATOM 804 N N . GLN A 1 102 ? -43.187 -19.017 36.973 1.00 95.06 102 GLN A N 1
ATOM 805 C CA . GLN A 1 102 ? -43.480 -19.872 38.127 1.00 95.06 102 GLN A CA 1
ATOM 806 C C . GLN A 1 102 ? -42.937 -19.276 39.429 1.00 95.06 102 GLN A C 1
ATOM 808 O O . GLN A 1 102 ? -43.695 -19.156 40.385 1.00 95.06 102 GLN A O 1
ATOM 813 N N . ALA A 1 103 ? -41.677 -18.831 39.442 1.00 93.00 103 ALA A N 1
ATOM 814 C CA . ALA A 1 103 ? -41.067 -18.199 40.611 1.00 93.00 103 ALA A CA 1
ATOM 815 C C . ALA A 1 103 ? -41.805 -16.914 41.028 1.00 93.00 103 ALA A C 1
ATOM 817 O O . ALA A 1 103 ? -42.019 -16.683 42.214 1.00 93.00 103 ALA A O 1
ATOM 818 N N . VAL A 1 104 ? -42.256 -16.107 40.062 1.00 94.12 104 VAL A N 1
ATOM 819 C CA . VAL A 1 104 ? -43.052 -14.898 40.329 1.00 94.12 104 VAL A CA 1
ATOM 820 C C . VAL A 1 104 ? -44.420 -15.248 40.921 1.00 94.12 104 VAL A C 1
ATOM 822 O O . VAL A 1 104 ? -44.865 -14.582 41.851 1.00 94.12 104 VAL A O 1
ATOM 825 N N . GLU A 1 105 ? -45.094 -16.292 40.431 1.00 93.88 105 GLU A N 1
ATOM 826 C CA . GLU A 1 105 ? -46.387 -16.707 40.992 1.00 93.88 105 GLU A CA 1
ATOM 827 C C . GLU A 1 105 ? -46.238 -17.342 42.384 1.00 93.88 105 GLU A C 1
ATOM 829 O O . GLU A 1 105 ? -47.093 -17.142 43.246 1.00 93.88 105 GLU A O 1
ATOM 834 N N . GLU A 1 106 ? -45.154 -18.079 42.634 1.00 94.44 106 GLU A N 1
ATOM 835 C CA . GLU A 1 106 ? -44.803 -18.567 43.972 1.00 94.44 106 GLU A CA 1
ATOM 836 C C . GLU A 1 106 ? -44.542 -17.406 44.932 1.00 94.44 106 GLU A C 1
ATOM 838 O O . GLU A 1 106 ? -45.124 -17.375 46.015 1.00 94.44 106 GLU A O 1
ATOM 843 N N . GLN A 1 107 ? -43.758 -16.409 44.511 1.00 89.75 107 GLN A N 1
ATOM 844 C CA . GLN A 1 107 ? -43.522 -15.201 45.296 1.00 89.75 107 GLN A CA 1
ATOM 845 C C . GLN A 1 107 ? -44.832 -14.454 45.580 1.00 89.75 107 GLN A C 1
ATOM 847 O O . GLN A 1 107 ? -45.100 -14.113 46.727 1.00 89.75 107 GLN A O 1
ATOM 852 N N . ARG A 1 108 ? -45.706 -14.288 44.578 1.00 91.75 108 ARG A N 1
ATOM 853 C CA . ARG A 1 108 ? -47.017 -13.641 44.750 1.00 91.75 108 ARG A CA 1
ATOM 854 C C . ARG A 1 108 ? -47.886 -14.364 45.781 1.00 91.75 108 ARG A C 1
ATOM 856 O O . ARG A 1 108 ? -48.545 -13.713 46.588 1.00 91.75 108 ARG A O 1
ATOM 863 N N . LYS A 1 109 ? -47.878 -15.701 45.781 1.00 93.12 109 LYS A N 1
ATOM 864 C CA . LYS A 1 109 ? -48.599 -16.513 46.776 1.00 93.12 109 LYS A CA 1
ATOM 865 C C . LYS A 1 109 ? -48.001 -16.379 48.171 1.00 93.12 109 LYS A C 1
ATOM 867 O O . LYS A 1 109 ? -48.757 -16.313 49.139 1.00 93.12 109 LYS A O 1
ATOM 872 N N . LEU A 1 110 ? -46.673 -16.338 48.281 1.00 91.88 110 LEU A N 1
ATOM 873 C CA . LEU A 1 110 ? -45.994 -16.102 49.554 1.00 91.88 110 LEU A CA 1
ATOM 874 C C . LEU A 1 110 ? -46.348 -14.717 50.103 1.00 91.88 110 LEU A C 1
ATOM 876 O O . LEU A 1 110 ? -46.792 -14.631 51.245 1.00 91.88 110 LEU A O 1
ATOM 880 N N . ASP A 1 111 ? -46.291 -13.669 49.285 1.00 89.38 111 ASP A N 1
ATOM 881 C CA . ASP A 1 111 ? -46.672 -12.306 49.675 1.00 89.38 111 ASP A CA 1
ATOM 882 C C . ASP A 1 111 ? -48.160 -12.211 50.073 1.00 89.38 111 ASP A C 1
ATOM 884 O O . ASP A 1 111 ? -48.520 -11.572 51.068 1.00 89.38 111 ASP A O 1
ATOM 888 N N . GLU A 1 112 ? -49.052 -12.908 49.362 1.00 92.00 112 GLU A N 1
ATOM 889 C CA . GLU A 1 112 ? -50.469 -13.003 49.737 1.00 92.00 112 GLU A CA 1
ATOM 890 C C . GLU A 1 112 ? -50.662 -13.749 51.072 1.00 92.00 112 GLU A C 1
ATOM 892 O O . GLU A 1 112 ? -51.499 -13.370 51.891 1.00 92.00 112 GLU A O 1
ATOM 897 N N . SER A 1 113 ? -49.878 -14.798 51.333 1.00 91.69 113 SER A N 1
ATOM 898 C CA . SER A 1 113 ? -49.930 -15.525 52.607 1.00 91.69 113 SER A CA 1
ATOM 899 C C . SER A 1 113 ? -49.395 -14.692 53.775 1.00 91.69 113 SER A C 1
ATOM 901 O O . SER A 1 113 ? -50.014 -14.664 54.839 1.00 91.69 113 SER A O 1
ATOM 903 N N . LEU A 1 114 ? -48.307 -13.946 53.559 1.00 87.75 114 LEU A N 1
ATOM 904 C CA . LEU A 1 114 ? -47.711 -13.056 54.551 1.00 87.75 114 LEU A CA 1
ATOM 905 C C . LEU A 1 114 ? -48.645 -11.891 54.878 1.00 87.75 114 LEU A C 1
ATOM 907 O O . LEU A 1 114 ? -48.850 -11.581 56.049 1.00 87.75 114 LEU A O 1
ATOM 911 N N . SER A 1 115 ? -49.277 -11.287 53.869 1.00 85.19 115 SER A N 1
ATOM 912 C CA . SER A 1 115 ? -50.268 -10.224 54.087 1.00 85.19 115 SER A CA 1
ATOM 913 C C . SER A 1 115 ? -51.515 -10.726 54.823 1.00 85.19 115 SER A C 1
ATOM 915 O O . SER A 1 115 ? -51.994 -10.048 55.732 1.00 85.19 115 SER A O 1
ATOM 917 N N . LYS A 1 116 ? -52.013 -11.933 54.516 1.00 90.81 116 LYS A N 1
ATOM 918 C CA . LYS A 1 116 ? -53.104 -12.569 55.281 1.00 90.81 116 LYS A CA 1
ATOM 919 C C . LYS A 1 116 ? -52.710 -12.821 56.734 1.00 90.81 116 LYS A C 1
ATOM 921 O O . LYS A 1 116 ? -53.488 -12.493 57.625 1.00 90.81 116 LYS A O 1
ATOM 926 N N . MET A 1 117 ? -51.508 -13.346 56.970 1.00 90.00 117 MET A N 1
ATOM 927 C CA . MET A 1 117 ? -50.986 -13.584 58.317 1.00 90.00 117 MET A CA 1
ATOM 928 C C . MET A 1 117 ? -50.842 -12.274 59.103 1.00 90.00 117 MET A C 1
ATOM 930 O O . MET A 1 117 ? -51.276 -12.200 60.249 1.00 90.00 117 MET A O 1
ATOM 934 N N . ALA A 1 118 ? -50.311 -11.217 58.482 1.00 89.50 118 ALA A N 1
ATOM 935 C CA . ALA A 1 118 ? -50.203 -9.895 59.096 1.00 89.50 118 ALA A CA 1
ATOM 936 C C . ALA A 1 118 ? -51.581 -9.312 59.456 1.00 89.50 118 ALA A C 1
ATOM 938 O O . ALA A 1 118 ? -51.773 -8.837 60.574 1.00 89.50 118 ALA A O 1
ATOM 939 N N . LEU A 1 119 ? -52.565 -9.417 58.554 1.00 88.62 119 LEU A N 1
ATOM 940 C CA . LEU A 1 119 ? -53.949 -8.999 58.814 1.00 88.62 119 LEU A CA 1
ATOM 941 C C . LEU A 1 119 ? -54.611 -9.814 59.929 1.00 88.62 119 LEU A C 1
ATOM 943 O O . LEU A 1 119 ? -55.431 -9.285 60.677 1.00 88.62 119 LEU A O 1
ATOM 947 N N . GLU A 1 120 ? -54.300 -11.102 60.036 1.00 88.88 120 GLU A N 1
ATOM 948 C CA . GLU A 1 120 ? -54.823 -11.960 61.096 1.00 88.88 120 GLU A CA 1
ATOM 949 C C . GLU A 1 120 ? -54.217 -11.611 62.459 1.00 88.88 120 GLU A C 1
ATOM 951 O O . GLU A 1 120 ? -54.952 -11.532 63.444 1.00 88.88 120 GLU A O 1
ATOM 956 N N . ILE A 1 121 ? -52.919 -11.299 62.505 1.00 87.88 121 ILE A N 1
ATOM 957 C CA . ILE A 1 121 ? -52.245 -10.779 63.701 1.00 87.88 121 ILE A CA 1
ATOM 958 C C . ILE A 1 121 ? -52.848 -9.427 64.115 1.00 87.88 121 ILE A C 1
ATOM 960 O O . ILE A 1 121 ? -53.193 -9.250 65.280 1.00 87.88 121 ILE A O 1
ATOM 964 N N . GLU A 1 122 ? -53.055 -8.504 63.173 1.00 82.50 122 GLU A N 1
ATOM 965 C CA . GLU A 1 122 ? -53.726 -7.213 63.405 1.00 82.50 122 GLU A CA 1
ATOM 966 C C . GLU A 1 122 ? -55.159 -7.389 63.927 1.00 82.50 122 GLU A C 1
ATOM 968 O O . GLU A 1 122 ? -55.554 -6.777 64.920 1.00 82.50 122 GLU A O 1
ATOM 973 N N . ARG A 1 123 ? -55.947 -8.279 63.311 1.00 80.88 123 ARG A N 1
ATOM 974 C CA . ARG A 1 123 ? -57.309 -8.595 63.772 1.00 80.88 123 ARG A CA 1
ATOM 975 C C . ARG A 1 123 ? -57.312 -9.209 65.159 1.00 80.88 123 ARG A C 1
ATOM 977 O O . ARG A 1 123 ? -58.209 -8.905 65.942 1.00 80.88 123 ARG A O 1
ATOM 984 N N . ARG A 1 124 ? -56.354 -10.085 65.454 1.00 83.12 124 ARG A N 1
ATOM 985 C CA . ARG A 1 124 ? -56.198 -10.689 66.774 1.00 83.12 124 ARG A CA 1
ATOM 986 C C . ARG A 1 124 ? -55.853 -9.624 67.810 1.00 83.12 124 ARG A C 1
ATOM 988 O O . ARG A 1 124 ? -56.545 -9.555 68.817 1.00 83.12 124 ARG A O 1
ATOM 995 N N . ARG A 1 125 ? -54.904 -8.736 67.507 1.00 80.88 125 ARG A N 1
ATOM 996 C CA . ARG A 1 125 ? -54.543 -7.589 68.350 1.00 80.88 125 ARG A CA 1
ATOM 997 C C . ARG A 1 125 ? -55.737 -6.665 68.597 1.00 80.88 125 ARG A C 1
ATOM 999 O O . ARG A 1 125 ? -55.994 -6.304 69.738 1.00 80.88 125 ARG A O 1
ATOM 1006 N N . ASN A 1 126 ? -56.515 -6.335 67.564 1.00 76.00 126 ASN A N 1
ATOM 1007 C CA . ASN A 1 126 ? -57.730 -5.526 67.710 1.00 76.00 126 ASN A CA 1
ATOM 1008 C C . ASN A 1 126 ? -58.804 -6.230 68.544 1.00 76.00 126 ASN A C 1
ATOM 1010 O O . ASN A 1 126 ? -59.428 -5.589 69.383 1.00 76.00 126 ASN A O 1
ATOM 1014 N N . ARG A 1 127 ? -59.012 -7.540 68.356 1.00 78.88 127 ARG A N 1
ATOM 1015 C CA . ARG A 1 127 ? -59.942 -8.319 69.187 1.00 78.88 127 ARG A CA 1
ATOM 1016 C C . ARG A 1 127 ? -59.504 -8.312 70.641 1.00 78.88 127 ARG A C 1
ATOM 1018 O O . ARG A 1 127 ? -60.315 -7.954 71.484 1.00 78.88 127 ARG A O 1
ATOM 1025 N N . GLU A 1 128 ? -58.237 -8.624 70.901 1.00 72.62 128 GLU A N 1
ATOM 1026 C CA . GLU A 1 128 ? -57.639 -8.614 72.235 1.00 72.62 128 GLU A CA 1
ATOM 1027 C C . GLU A 1 128 ? -57.809 -7.235 72.888 1.00 72.62 128 GLU A C 1
ATOM 1029 O O . GLU A 1 128 ? -58.394 -7.188 73.966 1.00 72.62 128 GLU A O 1
ATOM 1034 N N . MET A 1 129 ? -57.482 -6.133 72.193 1.00 65.88 129 MET A N 1
ATOM 1035 C CA . MET A 1 129 ? -57.719 -4.757 72.666 1.00 65.88 129 MET A CA 1
ATOM 1036 C C . MET A 1 129 ? -59.198 -4.440 72.943 1.00 65.88 129 MET A C 1
ATOM 1038 O O . MET A 1 129 ? -59.502 -3.748 73.911 1.00 65.88 129 MET A O 1
ATOM 1042 N N . THR A 1 130 ? -60.139 -4.937 72.133 1.00 61.91 130 THR A N 1
ATOM 1043 C CA . THR A 1 130 ? -61.579 -4.727 72.387 1.00 61.91 130 THR A CA 1
ATOM 1044 C C . THR A 1 130 ? -62.102 -5.548 73.566 1.00 61.91 130 THR A C 1
ATOM 1046 O O . THR A 1 130 ? -62.960 -5.069 74.302 1.00 61.91 130 THR A O 1
ATOM 1049 N N . THR A 1 131 ? -61.585 -6.762 73.784 1.00 62.41 131 THR A N 1
ATOM 1050 C CA . THR A 1 131 ? -61.940 -7.589 74.949 1.00 62.41 131 THR A CA 1
ATOM 1051 C C . THR A 1 131 ? -61.298 -7.088 76.236 1.00 62.41 131 THR A C 1
ATOM 1053 O O . THR A 1 131 ? -61.977 -7.063 77.256 1.00 62.41 131 THR A O 1
ATOM 1056 N N . THR A 1 132 ? -60.039 -6.641 76.206 1.00 56.25 132 THR A N 1
ATOM 1057 C CA . THR A 1 132 ? -59.369 -6.070 77.383 1.00 56.25 132 THR A CA 1
ATOM 1058 C C . THR A 1 132 ? -59.919 -4.687 77.717 1.00 56.25 132 THR A C 1
ATOM 1060 O O . THR A 1 132 ? -60.199 -4.430 78.882 1.00 56.25 132 THR A O 1
ATOM 1063 N N . GLY A 1 133 ? -60.212 -3.846 76.718 1.00 54.47 133 GLY A N 1
ATOM 1064 C CA . GLY A 1 133 ? -60.877 -2.553 76.918 1.00 54.47 133 GLY A CA 1
ATOM 1065 C C . GLY A 1 133 ? -62.295 -2.655 77.499 1.00 54.47 133 GLY A C 1
ATOM 1066 O O . GLY A 1 133 ? -62.760 -1.712 78.131 1.00 54.47 133 GLY A O 1
ATOM 1067 N N . ALA A 1 134 ? -62.971 -3.801 77.342 1.00 51.91 134 ALA A N 1
ATOM 1068 C CA . ALA A 1 134 ? -64.289 -4.059 77.930 1.00 51.91 134 ALA A CA 1
ATOM 1069 C C . ALA A 1 134 ? -64.238 -4.616 79.369 1.00 51.91 134 ALA A C 1
ATOM 1071 O O . ALA A 1 134 ? -65.239 -4.546 80.077 1.00 51.91 134 ALA A O 1
ATOM 1072 N N . THR A 1 135 ? -63.101 -5.165 79.815 1.00 52.22 135 THR A N 1
ATOM 1073 C CA . THR A 1 135 ? -62.930 -5.730 81.172 1.00 52.22 135 THR A CA 1
ATOM 1074 C C . THR A 1 135 ? -61.961 -4.943 82.059 1.00 52.22 135 THR A C 1
ATOM 1076 O O . THR A 1 135 ? -61.754 -5.318 83.208 1.00 52.22 135 THR A O 1
ATOM 1079 N N . GLN A 1 136 ? -61.354 -3.867 81.552 1.00 49.06 136 GLN A N 1
ATOM 1080 C CA . GLN A 1 136 ? -60.345 -3.057 82.247 1.00 49.06 136 GLN A CA 1
ATOM 1081 C C . GLN A 1 136 ? -60.799 -1.595 82.400 1.00 49.06 136 GLN A C 1
ATOM 1083 O O . GLN A 1 136 ? -60.081 -0.678 82.022 1.00 49.06 136 GLN A O 1
ATOM 1088 N N . THR A 1 137 ? -61.998 -1.344 82.928 1.00 49.19 137 THR A N 1
ATOM 1089 C CA . THR A 1 137 ? -62.369 0.016 83.378 1.00 49.19 137 THR A CA 1
ATOM 1090 C C . THR A 1 137 ? -62.225 0.227 84.879 1.00 49.19 137 THR A C 1
ATOM 1092 O O . THR A 1 137 ? -62.351 1.358 85.318 1.00 49.19 137 THR A O 1
ATOM 1095 N N . ASP A 1 138 ? -61.886 -0.800 85.662 1.00 44.25 138 ASP A N 1
ATOM 1096 C CA . ASP A 1 138 ? -61.780 -0.676 87.120 1.00 44.25 138 ASP A CA 1
ATOM 1097 C C . ASP A 1 138 ? -60.622 -1.510 87.680 1.00 44.25 138 ASP A C 1
ATOM 1099 O O . ASP A 1 138 ? -60.845 -2.525 88.321 1.00 44.25 138 ASP A O 1
ATOM 1103 N N . HIS A 1 139 ? -59.372 -1.099 87.455 1.00 47.12 139 HIS A N 1
ATOM 1104 C CA . HIS A 1 139 ? -58.271 -1.408 88.376 1.00 47.12 139 HIS A CA 1
ATOM 1105 C C . HIS A 1 139 ? -57.122 -0.400 88.176 1.00 47.12 139 HIS A C 1
ATOM 1107 O O . HIS A 1 139 ? -56.552 -0.352 87.087 1.00 47.12 139 HIS A O 1
ATOM 1113 N N . PRO A 1 140 ? -56.735 0.392 89.200 1.00 50.06 140 PRO A N 1
ATOM 1114 C CA . PRO A 1 140 ? -55.525 1.208 89.168 1.00 50.06 140 PRO A CA 1
ATOM 1115 C C . PRO A 1 140 ? -54.324 0.293 89.426 1.00 50.06 140 PRO A C 1
ATOM 1117 O O . PRO A 1 140 ? -53.755 0.266 90.514 1.00 50.06 140 PRO A O 1
ATOM 1120 N N . VAL A 1 141 ? -53.999 -0.541 88.444 1.00 53.03 141 VAL A N 1
ATOM 1121 C CA . VAL A 1 141 ? -52.812 -1.388 88.467 1.00 53.03 141 VAL A CA 1
ATOM 1122 C C . VAL A 1 141 ? -51.814 -0.787 87.485 1.00 53.03 141 VAL A C 1
ATOM 1124 O O . VAL A 1 141 ? -51.987 -0.836 86.274 1.00 53.03 141 VAL A O 1
ATOM 1127 N N . ASP A 1 142 ? -50.774 -0.219 88.090 1.00 53.91 142 ASP A N 1
ATOM 1128 C CA . ASP A 1 142 ? -49.407 -0.191 87.580 1.00 53.91 142 ASP A CA 1
ATOM 1129 C C . ASP A 1 142 ? -49.054 0.857 86.509 1.00 53.91 142 ASP A C 1
ATOM 1131 O O . ASP A 1 142 ? -48.633 0.557 85.394 1.00 53.91 142 ASP A O 1
ATOM 1135 N N . SER A 1 143 ? -49.144 2.139 86.875 1.00 58.56 143 SER A N 1
ATOM 1136 C CA . SER A 1 143 ? -48.471 3.221 86.137 1.00 58.56 143 SER A CA 1
ATOM 1137 C C . SER A 1 143 ? -46.959 2.984 86.009 1.00 58.56 143 SER A C 1
ATOM 1139 O O . SER A 1 143 ? -46.368 3.371 85.011 1.00 58.56 143 SER A O 1
ATOM 1141 N N . THR A 1 144 ? -46.345 2.290 86.974 1.00 60.78 144 THR A N 1
ATOM 1142 C CA . THR A 1 144 ? -44.919 1.940 86.950 1.00 60.78 144 THR A CA 1
ATOM 1143 C C . THR A 1 144 ? -44.573 0.836 85.947 1.00 60.78 144 THR A C 1
ATOM 1145 O O . THR A 1 144 ? -43.524 0.922 85.315 1.00 60.78 144 THR A O 1
ATOM 1148 N N . HIS A 1 145 ? -45.439 -0.163 85.751 1.00 62.50 145 HIS A N 1
ATOM 1149 C CA . HIS A 1 145 ? -45.242 -1.202 84.732 1.00 62.50 145 HIS A CA 1
ATOM 1150 C C . HIS A 1 145 ? -45.511 -0.681 83.315 1.00 62.50 145 HIS A C 1
ATOM 1152 O O . HIS A 1 145 ? -44.754 -0.978 82.399 1.00 62.50 145 HIS A O 1
ATOM 1158 N N . ASN A 1 146 ? -46.508 0.195 83.141 1.00 69.00 146 ASN A N 1
ATOM 1159 C CA . ASN A 1 146 ? -46.742 0.859 81.854 1.00 69.00 146 ASN A CA 1
ATOM 1160 C C . ASN A 1 146 ? -45.569 1.774 81.454 1.00 69.00 146 ASN A C 1
ATOM 1162 O O . ASN A 1 146 ? -45.139 1.740 80.306 1.00 69.00 146 ASN A O 1
ATOM 1166 N N . GLU A 1 147 ? -44.997 2.540 82.391 1.00 73.31 147 GLU A N 1
ATOM 1167 C CA . GLU A 1 147 ? -43.804 3.360 82.124 1.00 73.31 147 GLU A CA 1
ATOM 1168 C C . GLU A 1 147 ? -42.567 2.508 81.792 1.00 73.31 147 GLU A C 1
ATOM 1170 O O . GLU A 1 147 ? -41.777 2.886 80.922 1.00 73.31 147 GLU A O 1
ATOM 1175 N N . SER A 1 148 ? -42.385 1.351 82.447 1.00 76.75 148 SER A N 1
ATOM 1176 C CA . SER A 1 148 ? -41.296 0.430 82.098 1.00 76.75 148 SER A CA 1
ATOM 1177 C C . SER A 1 148 ? -41.493 -0.198 80.720 1.00 76.75 148 SER A C 1
ATOM 1179 O O . SER A 1 148 ? -40.541 -0.256 79.945 1.00 76.75 148 SER A O 1
ATOM 1181 N N . ASP A 1 149 ? -42.720 -0.594 80.384 1.00 77.94 149 ASP A N 1
ATOM 1182 C CA . ASP A 1 149 ? -43.053 -1.207 79.097 1.00 77.94 149 ASP A CA 1
ATOM 1183 C C . ASP A 1 149 ? -42.935 -0.195 77.945 1.00 77.94 149 ASP A C 1
ATOM 1185 O O . ASP A 1 149 ? -42.418 -0.521 76.874 1.00 77.94 149 ASP A O 1
ATOM 1189 N N . GLU A 1 150 ? -43.339 1.060 78.164 1.00 84.75 150 GLU A N 1
ATOM 1190 C CA . GLU A 1 150 ? -43.138 2.163 77.218 1.00 84.75 150 GLU A CA 1
ATOM 1191 C C . GLU A 1 150 ? -41.650 2.474 77.019 1.00 84.75 150 GLU A C 1
ATOM 1193 O O . GLU A 1 150 ? -41.195 2.618 75.881 1.00 84.75 150 GLU A O 1
ATOM 1198 N N . ALA A 1 151 ? -40.858 2.513 78.096 1.00 84.44 151 ALA A N 1
ATOM 1199 C CA . ALA A 1 151 ? -39.413 2.721 78.011 1.00 84.44 151 ALA A CA 1
ATOM 1200 C C . ALA A 1 151 ? -38.697 1.564 77.288 1.00 84.44 151 ALA A C 1
ATOM 1202 O O . ALA A 1 151 ? -37.753 1.792 76.520 1.00 84.44 151 ALA A O 1
ATOM 1203 N N . GLU A 1 152 ? -39.146 0.324 77.497 1.00 85.50 152 GLU A N 1
ATOM 1204 C CA . GLU A 1 152 ? -38.654 -0.852 76.782 1.00 85.50 152 GLU A CA 1
ATOM 1205 C C . GLU A 1 152 ? -39.037 -0.825 75.298 1.00 85.50 152 GLU A C 1
ATOM 1207 O O . GLU A 1 152 ? -38.188 -1.113 74.446 1.00 85.50 152 GLU A O 1
ATOM 1212 N N . LEU A 1 153 ? -40.267 -0.425 74.967 1.00 86.75 153 LEU A N 1
ATOM 1213 C CA . LEU A 1 153 ? -40.734 -0.256 73.591 1.00 86.75 153 LEU A CA 1
ATOM 1214 C C . LEU A 1 153 ? -39.927 0.826 72.862 1.00 86.75 153 LEU A C 1
ATOM 1216 O O . LEU A 1 153 ? -39.427 0.590 71.761 1.00 86.75 153 LEU A O 1
ATOM 1220 N N . ASP A 1 154 ? -39.716 1.978 73.492 1.00 88.88 154 ASP A N 1
ATOM 1221 C CA . ASP A 1 154 ? -38.888 3.062 72.964 1.00 88.88 154 ASP A CA 1
ATOM 1222 C C . ASP A 1 154 ? -37.441 2.617 72.734 1.00 88.88 154 ASP A C 1
ATOM 1224 O O . ASP A 1 154 ? -36.815 2.969 71.728 1.00 88.88 154 ASP A O 1
ATOM 1228 N N . ALA A 1 155 ? -36.886 1.828 73.655 1.00 90.06 155 ALA A N 1
ATOM 1229 C CA . ALA A 1 155 ? -35.550 1.269 73.506 1.00 90.06 155 ALA A CA 1
ATOM 1230 C C . ALA A 1 155 ? -35.479 0.279 72.331 1.00 90.06 155 ALA A C 1
ATOM 1232 O O . ALA A 1 155 ? -34.499 0.288 71.580 1.00 90.06 155 ALA A O 1
ATOM 1233 N N . GLN A 1 156 ? -36.507 -0.548 72.135 1.00 91.06 156 GLN A N 1
ATOM 1234 C CA . GLN A 1 156 ? -36.604 -1.457 70.991 1.00 91.06 156 GLN A CA 1
ATOM 1235 C C . GLN A 1 156 ? -36.751 -0.695 69.672 1.00 91.06 156 GLN A C 1
ATOM 1237 O O . GLN A 1 156 ? -36.034 -0.999 68.720 1.00 91.06 156 GLN A O 1
ATOM 1242 N N . LEU A 1 157 ? -37.594 0.339 69.626 1.00 92.06 157 LEU A N 1
ATOM 1243 C CA . LEU A 1 157 ? -37.771 1.200 68.456 1.00 92.06 157 LEU A CA 1
ATOM 1244 C C . LEU A 1 157 ? -36.480 1.933 68.094 1.00 92.06 157 LEU A C 1
ATOM 1246 O O . LEU A 1 157 ? -36.113 1.980 66.923 1.00 92.06 157 LEU A O 1
ATOM 1250 N N . LYS A 1 158 ? -35.739 2.442 69.084 1.00 93.94 158 LYS A N 1
ATOM 1251 C CA . LYS A 1 158 ? -34.425 3.066 68.863 1.00 93.94 158 LYS A CA 1
ATOM 1252 C C . LYS A 1 158 ? -33.411 2.066 68.318 1.00 93.94 158 LYS A C 1
ATOM 1254 O O . LYS A 1 158 ? -32.716 2.381 67.357 1.00 93.94 158 LYS A O 1
ATOM 1259 N N . ARG A 1 159 ? -33.339 0.851 68.874 1.00 93.06 159 ARG A N 1
ATOM 1260 C CA . ARG A 1 159 ? -32.455 -0.208 68.348 1.00 93.06 159 ARG A CA 1
ATOM 1261 C C . ARG A 1 159 ? -32.842 -0.617 66.930 1.00 93.06 159 ARG A C 1
ATOM 1263 O O . ARG A 1 159 ? -31.958 -0.767 66.095 1.00 93.06 159 ARG A O 1
ATOM 1270 N N . ALA A 1 160 ? -34.137 -0.747 66.646 1.00 92.88 160 ALA A N 1
ATOM 1271 C CA . ALA A 1 160 ? -34.635 -1.049 65.310 1.00 92.88 160 ALA A CA 1
ATOM 1272 C C . ALA A 1 160 ? -34.297 0.079 64.324 1.00 92.88 160 ALA A C 1
ATOM 1274 O O . ALA A 1 160 ? -33.759 -0.189 63.256 1.00 92.88 160 ALA A O 1
ATOM 1275 N N . ALA A 1 161 ? -34.526 1.341 64.696 1.00 94.44 161 ALA A N 1
ATOM 1276 C CA . ALA A 1 161 ? -34.187 2.499 63.873 1.00 94.44 161 ALA A CA 1
ATOM 1277 C C . ALA A 1 161 ? -32.678 2.589 63.590 1.00 94.44 161 ALA A C 1
ATOM 1279 O O . ALA A 1 161 ? -32.288 2.860 62.456 1.00 94.44 161 ALA A O 1
ATOM 1280 N N . LEU A 1 162 ? -31.830 2.310 64.586 1.00 94.88 162 LEU A N 1
ATOM 1281 C CA . LEU A 1 162 ? -30.374 2.264 64.418 1.00 94.88 162 LEU A CA 1
ATOM 1282 C C . LEU A 1 162 ? -29.937 1.112 63.504 1.00 94.88 162 LEU A C 1
ATOM 1284 O O . LEU A 1 162 ? -29.159 1.343 62.584 1.00 94.88 162 LEU A O 1
ATOM 1288 N N . ALA A 1 163 ? -30.480 -0.093 63.695 1.00 94.75 163 ALA A N 1
ATOM 1289 C CA . ALA A 1 163 ? -30.196 -1.238 62.830 1.00 94.75 163 ALA A CA 1
ATOM 1290 C C . ALA A 1 163 ? -30.649 -0.986 61.380 1.00 94.75 163 ALA A C 1
ATOM 1292 O O . ALA A 1 163 ? -29.943 -1.327 60.432 1.00 94.75 163 ALA A O 1
ATOM 1293 N N . HIS A 1 164 ? -31.800 -0.333 61.191 1.00 94.50 164 HIS A N 1
ATOM 1294 C CA . HIS A 1 164 ? -32.270 0.087 59.873 1.00 94.50 164 HIS A CA 1
ATOM 1295 C C . HIS A 1 164 ? -31.370 1.159 59.248 1.00 94.50 164 HIS A C 1
ATOM 1297 O O . HIS A 1 164 ? -31.083 1.075 58.055 1.00 94.50 164 HIS A O 1
ATOM 1303 N N . ALA A 1 165 ? -30.898 2.138 60.023 1.00 95.56 165 ALA A N 1
ATOM 1304 C CA . ALA A 1 165 ? -29.976 3.162 59.536 1.00 95.56 165 ALA A CA 1
ATOM 1305 C C . ALA A 1 165 ? -28.624 2.563 59.111 1.00 95.56 165 ALA A C 1
ATOM 1307 O O . ALA A 1 165 ? -28.124 2.889 58.034 1.00 95.56 165 ALA A O 1
ATOM 1308 N N . GLU A 1 166 ? -28.071 1.643 59.905 1.00 95.88 166 GLU A N 1
ATOM 1309 C CA . GLU A 1 166 ? -26.836 0.919 59.581 1.00 95.88 166 GLU A CA 1
ATOM 1310 C C . GLU A 1 166 ? -27.002 0.065 58.316 1.00 95.88 166 GLU A C 1
ATOM 1312 O O . GLU A 1 166 ? -26.168 0.113 57.407 1.00 95.88 166 GLU A O 1
ATOM 1317 N N . HIS A 1 167 ? -28.118 -0.660 58.204 1.00 96.31 167 HIS A N 1
ATOM 1318 C CA . HIS A 1 167 ? -28.417 -1.448 57.013 1.00 96.31 167 HIS A CA 1
ATOM 1319 C C . HIS A 1 167 ? -28.546 -0.572 55.758 1.00 96.31 167 HIS A C 1
ATOM 1321 O O . HIS A 1 167 ? -27.968 -0.896 54.720 1.00 96.31 167 HIS A O 1
ATOM 1327 N N . LEU A 1 168 ? -29.254 0.560 55.844 1.00 97.12 168 LEU A N 1
ATOM 1328 C CA . LEU A 1 168 ? -29.371 1.514 54.737 1.00 97.12 168 LEU A CA 1
ATOM 1329 C C . LEU A 1 168 ? -28.007 2.064 54.320 1.00 97.12 168 LEU A C 1
ATOM 1331 O O . LEU A 1 168 ? -27.722 2.152 53.127 1.00 97.12 168 LEU A O 1
ATOM 1335 N N . GLU A 1 169 ? -27.140 2.391 55.277 1.00 96.69 169 GLU A N 1
ATOM 1336 C CA . GLU A 1 169 ? -25.784 2.840 54.974 1.00 96.69 169 GLU A CA 1
ATOM 1337 C C . GLU A 1 169 ? -24.985 1.757 54.234 1.00 96.69 169 GLU A C 1
ATOM 1339 O O . GLU A 1 169 ? -24.316 2.046 53.237 1.00 96.69 169 GLU A O 1
ATOM 1344 N N . GLN A 1 170 ? -25.084 0.498 54.665 1.00 96.94 170 GLN A N 1
ATOM 1345 C CA . GLN A 1 170 ? -24.436 -0.625 53.990 1.00 96.94 170 GLN A CA 1
ATOM 1346 C C . GLN A 1 170 ? -24.970 -0.823 52.562 1.00 96.94 170 GLN A C 1
ATOM 1348 O O . GLN A 1 170 ? -24.182 -1.015 51.631 1.00 96.94 170 GLN A O 1
ATOM 1353 N N . VAL A 1 171 ? -26.286 -0.726 52.358 1.00 97.19 171 VAL A N 1
ATOM 1354 C CA . VAL A 1 171 ? -26.904 -0.796 51.024 1.00 97.19 171 VAL A CA 1
ATOM 1355 C C . VAL A 1 171 ? -26.425 0.357 50.139 1.00 97.19 171 VAL A C 1
ATOM 1357 O O . VAL A 1 171 ? -26.038 0.131 48.998 1.00 97.19 171 VAL A O 1
ATOM 1360 N N . ILE A 1 172 ? -26.351 1.585 50.657 1.00 97.31 172 ILE A N 1
ATOM 1361 C CA . ILE A 1 172 ? -25.854 2.740 49.891 1.00 97.31 172 ILE A CA 1
ATOM 1362 C C . ILE A 1 172 ? -24.378 2.558 49.518 1.00 97.31 172 ILE A C 1
ATOM 1364 O O . ILE A 1 172 ? -23.991 2.817 48.377 1.00 97.31 172 ILE A O 1
ATOM 1368 N N . ARG A 1 173 ? -23.542 2.093 50.454 1.00 97.88 173 ARG A N 1
ATOM 1369 C CA . ARG A 1 173 ? -22.117 1.832 50.198 1.00 97.88 173 ARG A CA 1
ATOM 1370 C C . ARG A 1 173 ? -21.929 0.766 49.121 1.00 97.88 173 ARG A C 1
ATOM 1372 O O . ARG A 1 173 ? -21.150 0.981 48.195 1.00 97.88 173 ARG A O 1
ATOM 1379 N N . THR A 1 174 ? -22.653 -0.346 49.217 1.00 97.31 174 THR A N 1
ATOM 1380 C CA . THR A 1 174 ? -22.586 -1.430 48.222 1.00 97.31 174 THR A CA 1
ATOM 1381 C C . THR A 1 174 ? -23.119 -0.981 46.864 1.00 97.31 174 THR A C 1
ATOM 1383 O O . THR A 1 174 ? -22.458 -1.211 45.855 1.00 97.31 174 THR A O 1
ATOM 1386 N N . GLN A 1 175 ? -24.233 -0.245 46.823 1.00 97.06 175 GLN A N 1
ATOM 1387 C CA . GLN A 1 175 ? -24.775 0.316 45.584 1.00 97.06 175 GLN A CA 1
ATOM 1388 C C . GLN A 1 175 ? -23.787 1.273 44.914 1.00 97.06 175 GLN A C 1
ATOM 1390 O O . GLN A 1 175 ? -23.616 1.230 43.697 1.00 97.06 175 GLN A O 1
ATOM 1395 N N . LYS A 1 176 ? -23.106 2.116 45.697 1.00 97.50 176 LYS A N 1
ATOM 1396 C CA . LYS A 1 176 ? -22.068 3.008 45.179 1.00 97.50 176 LYS A CA 1
ATOM 1397 C C . LYS A 1 176 ? -20.892 2.222 44.603 1.00 97.50 176 LYS A C 1
ATOM 1399 O O . LYS A 1 176 ? -20.453 2.524 43.503 1.00 97.50 176 LYS A O 1
ATOM 1404 N N . GLN A 1 177 ? -20.414 1.198 45.308 1.00 97.62 177 GLN A N 1
ATOM 1405 C CA . GLN A 1 177 ? -19.329 0.345 44.814 1.00 97.62 177 GLN A CA 1
ATOM 1406 C C . GLN A 1 177 ? -19.701 -0.369 43.509 1.00 97.62 177 GLN A C 1
ATOM 1408 O O . GLN A 1 177 ? -18.887 -0.408 42.589 1.00 97.62 177 GLN A O 1
ATOM 1413 N N . ILE A 1 178 ? -20.924 -0.900 43.414 1.00 97.06 178 ILE A N 1
ATOM 1414 C CA . ILE A 1 178 ? -21.433 -1.531 42.191 1.00 97.06 178 ILE A CA 1
ATOM 1415 C C . ILE A 1 178 ? -21.494 -0.504 41.059 1.00 97.06 178 ILE A C 1
ATOM 1417 O O . ILE A 1 178 ? -20.949 -0.754 39.991 1.00 97.06 178 ILE A O 1
ATOM 1421 N N . HIS A 1 179 ? -22.068 0.674 41.310 1.00 97.62 179 HIS A N 1
ATOM 1422 C CA . HIS A 1 179 ? -22.153 1.746 40.319 1.00 97.62 179 HIS A CA 1
ATOM 1423 C C . HIS A 1 179 ? -20.770 2.208 39.830 1.00 97.62 179 HIS A C 1
ATOM 1425 O O . HIS A 1 179 ? -20.568 2.421 38.634 1.00 97.62 179 HIS A O 1
ATOM 1431 N N . ASP A 1 180 ? -19.803 2.356 40.737 1.00 98.06 180 ASP A N 1
ATOM 1432 C CA . ASP A 1 180 ? -18.437 2.753 40.394 1.00 98.06 180 ASP A CA 1
ATOM 1433 C C . ASP A 1 180 ? -17.756 1.672 39.536 1.00 98.06 180 ASP A C 1
ATOM 1435 O O . ASP A 1 180 ? -17.120 1.989 38.528 1.00 98.06 180 ASP A O 1
ATOM 1439 N N . MET A 1 181 ? -17.953 0.393 39.875 1.00 97.81 181 MET A N 1
ATOM 1440 C CA . MET A 1 181 ? -17.448 -0.741 39.097 1.00 97.81 181 MET A CA 1
ATOM 1441 C C . MET A 1 181 ? -18.095 -0.822 37.706 1.00 97.81 181 MET A C 1
ATOM 1443 O O . MET A 1 181 ? -17.384 -0.987 36.716 1.00 97.81 181 MET A O 1
ATOM 1447 N N . GLU A 1 182 ? -19.416 -0.658 37.609 1.00 97.44 182 GLU A N 1
ATOM 1448 C CA . GLU A 1 182 ? -20.155 -0.634 36.340 1.00 97.44 182 GLU A CA 1
ATOM 1449 C C . GLU A 1 182 ? -19.697 0.529 35.457 1.00 97.44 182 GLU A C 1
ATOM 1451 O O . GLU A 1 182 ? -19.404 0.345 34.276 1.00 97.44 182 GLU A O 1
ATOM 1456 N N . THR A 1 183 ? -19.560 1.723 36.036 1.00 97.56 183 THR A N 1
ATOM 1457 C CA . THR A 1 183 ? -19.077 2.909 35.319 1.00 97.56 183 THR A CA 1
ATOM 1458 C C . THR A 1 183 ? -17.662 2.683 34.800 1.00 97.56 183 THR A C 1
ATOM 1460 O O . THR A 1 183 ? -17.371 2.964 33.636 1.00 97.56 183 THR A O 1
ATOM 1463 N N . GLN A 1 184 ? -16.776 2.135 35.636 1.00 98.00 184 GLN A N 1
ATOM 1464 C CA . GLN A 1 184 ? -15.416 1.812 35.228 1.00 98.00 184 GLN A CA 1
ATOM 1465 C C . GLN A 1 184 ? -15.406 0.778 34.100 1.00 98.00 184 GLN A C 1
ATOM 1467 O O . GLN A 1 184 ? -14.663 0.954 33.135 1.00 98.00 184 GLN A O 1
ATOM 1472 N N . GLN A 1 185 ? -16.242 -0.258 34.176 1.00 97.81 185 GLN A N 1
ATOM 1473 C CA . GLN A 1 185 ? -16.360 -1.263 33.124 1.00 97.81 185 GLN A CA 1
ATOM 1474 C C . GLN A 1 185 ? -16.841 -0.646 31.804 1.00 97.81 185 GLN A C 1
ATOM 1476 O O . GLN A 1 185 ? -16.197 -0.847 30.778 1.00 97.81 185 GLN A O 1
ATOM 1481 N N . ILE A 1 186 ? -17.892 0.180 31.830 1.00 97.81 186 ILE A N 1
ATOM 1482 C CA . ILE A 1 186 ? -18.413 0.874 30.641 1.00 97.81 186 ILE A CA 1
ATOM 1483 C C . ILE A 1 186 ? -17.328 1.742 29.994 1.00 97.81 186 ILE A C 1
ATOM 1485 O O . ILE A 1 186 ? -17.177 1.748 28.771 1.00 97.81 186 ILE A O 1
ATOM 1489 N N . VAL A 1 187 ? -16.546 2.461 30.803 1.00 98.19 187 VAL A N 1
ATOM 1490 C CA . VAL A 1 187 ? -15.439 3.288 30.308 1.00 98.19 187 VAL A CA 1
ATOM 1491 C C . VAL A 1 187 ? -14.340 2.425 29.685 1.00 98.19 187 VAL A C 1
ATOM 1493 O O . VAL A 1 187 ? -13.853 2.755 28.604 1.00 98.19 187 VAL A O 1
ATOM 1496 N N . GLN A 1 188 ? -13.954 1.314 30.319 1.00 97.75 188 GLN A N 1
ATOM 1497 C CA . GLN A 1 188 ? -12.946 0.403 29.762 1.00 97.75 188 GLN A CA 1
ATOM 1498 C C . GLN A 1 188 ? -13.415 -0.232 28.449 1.00 97.75 188 GLN A C 1
ATOM 1500 O O . GLN A 1 188 ? -12.640 -0.279 27.491 1.00 97.75 188 GLN A O 1
ATOM 1505 N N . ASP A 1 189 ? -14.680 -0.642 28.368 1.00 97.56 189 ASP A N 1
ATOM 1506 C CA . ASP A 1 189 ? -15.278 -1.201 27.156 1.00 97.56 189 ASP A CA 1
ATOM 1507 C C . ASP A 1 189 ? -15.319 -0.158 26.029 1.00 97.56 189 ASP A C 1
ATOM 1509 O O . ASP A 1 189 ? -14.933 -0.448 24.894 1.00 97.56 189 ASP A O 1
ATOM 1513 N N . ALA A 1 190 ? -15.694 1.089 26.336 1.00 97.81 190 ALA A N 1
ATOM 1514 C CA . ALA A 1 190 ? -15.660 2.189 25.373 1.00 97.81 190 ALA A CA 1
ATOM 1515 C C . ALA A 1 190 ? -14.236 2.449 24.850 1.00 97.81 190 ALA A C 1
ATOM 1517 O O . ALA A 1 190 ? -14.029 2.539 23.636 1.00 97.81 190 ALA A O 1
ATOM 1518 N N . ILE A 1 191 ? -13.240 2.486 25.742 1.00 98.06 191 ILE A N 1
ATOM 1519 C CA . ILE A 1 191 ? -11.827 2.647 25.374 1.00 98.06 191 ILE A CA 1
ATOM 1520 C C . ILE A 1 191 ? -11.349 1.471 24.511 1.00 98.06 191 ILE A C 1
ATOM 1522 O O . ILE A 1 191 ? -10.626 1.680 23.536 1.00 98.06 191 ILE A O 1
ATOM 1526 N N . ALA A 1 192 ? -11.730 0.235 24.840 1.00 97.75 192 ALA A N 1
ATOM 1527 C CA . ALA A 1 192 ? -11.361 -0.946 24.064 1.00 97.75 192 ALA A CA 1
ATOM 1528 C C . ALA A 1 192 ? -11.938 -0.887 22.640 1.00 97.75 192 ALA A C 1
ATOM 1530 O O . ALA A 1 192 ? -11.216 -1.137 21.672 1.00 97.75 192 ALA A O 1
ATOM 1531 N N . ILE A 1 193 ? -13.202 -0.476 22.503 1.00 97.56 193 ILE A N 1
ATOM 1532 C CA . ILE A 1 193 ? -13.860 -0.280 21.205 1.00 97.56 193 ILE A CA 1
ATOM 1533 C C . ILE A 1 193 ? -13.154 0.809 20.391 1.00 97.56 193 ILE A C 1
ATOM 1535 O O . ILE A 1 193 ? -12.939 0.643 19.188 1.00 97.56 193 ILE A O 1
ATOM 1539 N N . GLU A 1 194 ? -12.794 1.933 21.011 1.00 97.12 194 GLU A N 1
ATOM 1540 C CA . GLU A 1 194 ? -12.057 2.997 20.325 1.00 97.12 194 GLU A CA 1
ATOM 1541 C C . GLU A 1 194 ? -10.666 2.537 19.892 1.00 97.12 194 GLU A C 1
ATOM 1543 O O . GLU A 1 194 ? -10.287 2.752 18.740 1.00 97.12 194 GLU A O 1
ATOM 1548 N N . ARG A 1 195 ? -9.927 1.837 20.758 1.00 97.62 195 ARG A N 1
ATOM 1549 C CA . ARG A 1 195 ? -8.610 1.274 20.426 1.00 97.62 195 ARG A CA 1
ATOM 1550 C C . ARG A 1 195 ? -8.678 0.293 19.261 1.00 97.62 195 ARG A C 1
ATOM 1552 O O . ARG A 1 195 ? -7.834 0.376 18.375 1.00 97.62 195 ARG A O 1
ATOM 1559 N N . ASP A 1 196 ? -9.680 -0.581 19.219 1.00 97.81 196 ASP A N 1
ATOM 1560 C CA . ASP A 1 196 ? -9.888 -1.503 18.096 1.00 97.81 196 ASP A CA 1
ATOM 1561 C C . ASP A 1 196 ? -10.198 -0.746 16.791 1.00 97.81 196 ASP A C 1
ATOM 1563 O O . ASP A 1 196 ? -9.612 -1.023 15.741 1.00 97.81 196 ASP A O 1
ATOM 1567 N N . LYS A 1 197 ? -11.050 0.288 16.850 1.00 97.75 197 LYS A N 1
ATOM 1568 C CA . LYS A 1 197 ? -11.323 1.162 15.695 1.00 97.75 197 LYS A CA 1
ATOM 1569 C C . LYS A 1 197 ? -10.055 1.859 15.197 1.00 97.75 197 LYS A C 1
ATOM 1571 O O . LYS A 1 197 ? -9.804 1.856 13.990 1.00 97.75 197 LYS A O 1
ATOM 1576 N N . PHE A 1 198 ? -9.255 2.435 16.094 1.00 97.56 198 PHE A N 1
ATOM 1577 C CA . PHE A 1 198 ? -7.989 3.077 15.735 1.00 97.56 198 PHE A CA 1
ATOM 1578 C C . PHE A 1 198 ? -6.972 2.068 15.193 1.00 97.56 198 PHE A C 1
ATOM 1580 O O . PHE A 1 198 ? -6.332 2.345 14.180 1.00 97.56 198 PHE A O 1
ATOM 1587 N N . GLY A 1 199 ? -6.879 0.876 15.787 1.00 97.88 199 GLY A N 1
ATOM 1588 C CA . GLY A 1 199 ? -6.035 -0.217 15.302 1.00 97.88 199 GLY A CA 1
ATOM 1589 C C . GLY A 1 199 ? -6.358 -0.588 13.855 1.00 97.88 199 GLY A C 1
ATOM 1590 O O . GLY A 1 199 ? -5.468 -0.587 13.006 1.00 97.88 199 GLY A O 1
ATOM 1591 N N . LYS A 1 200 ? -7.646 -0.767 13.535 1.00 97.44 200 LYS A N 1
ATOM 1592 C CA . LYS A 1 200 ? -8.115 -1.031 12.162 1.00 97.44 200 LYS A CA 1
ATOM 1593 C C . LYS A 1 200 ? -7.803 0.112 11.198 1.00 97.44 200 LYS A C 1
ATOM 1595 O O . LYS A 1 200 ? -7.482 -0.124 10.034 1.00 97.44 200 LYS A O 1
ATOM 1600 N N . GLN A 1 201 ? -7.908 1.367 11.635 1.00 97.12 201 GLN A N 1
ATOM 1601 C CA . GLN A 1 201 ? -7.547 2.515 10.795 1.00 97.12 201 GLN A CA 1
ATOM 1602 C C . GLN A 1 201 ? -6.044 2.550 10.494 1.00 97.12 201 GLN A C 1
ATOM 1604 O O . GLN A 1 201 ? -5.665 2.798 9.347 1.00 97.12 201 GLN A O 1
ATOM 1609 N N . ILE A 1 202 ? -5.202 2.258 11.489 1.00 98.00 202 ILE A N 1
ATOM 1610 C CA . ILE A 1 202 ? -3.747 2.176 11.328 1.00 98.00 202 ILE A CA 1
ATOM 1611 C C . ILE A 1 202 ? -3.379 1.022 10.397 1.00 98.00 202 ILE A C 1
ATOM 1613 O O . ILE A 1 202 ? -2.620 1.233 9.455 1.00 98.00 202 ILE A O 1
ATOM 1617 N N . GLU A 1 203 ? -3.953 -0.164 10.595 1.00 97.75 203 GLU A N 1
ATOM 1618 C CA . GLU A 1 203 ? -3.724 -1.326 9.730 1.00 97.75 203 GLU A CA 1
ATOM 1619 C C . GLU A 1 203 ? -4.084 -1.012 8.273 1.00 97.75 203 GLU A C 1
ATOM 1621 O O . GLU A 1 203 ? -3.269 -1.193 7.369 1.00 97.75 203 GLU A O 1
ATOM 1626 N N . ASN A 1 204 ? -5.262 -0.426 8.041 1.00 97.50 204 ASN A N 1
ATOM 1627 C CA . ASN A 1 204 ? -5.670 0.025 6.712 1.00 97.50 204 ASN A CA 1
ATOM 1628 C C . ASN A 1 204 ? -4.703 1.068 6.126 1.00 97.50 204 ASN A C 1
ATOM 1630 O O . ASN A 1 204 ? -4.444 1.069 4.920 1.00 97.50 204 ASN A O 1
ATOM 1634 N N . GLY A 1 205 ? -4.168 1.964 6.960 1.00 97.56 205 GLY A N 1
ATOM 1635 C CA . GLY A 1 205 ? -3.129 2.917 6.574 1.00 97.56 205 GLY A CA 1
ATOM 1636 C C . GLY A 1 205 ? -1.830 2.227 6.151 1.00 97.56 205 GLY A C 1
ATOM 1637 O O . GLY A 1 205 ? -1.282 2.552 5.098 1.00 97.56 205 GLY A O 1
ATOM 1638 N N . LEU A 1 206 ? -1.376 1.230 6.912 1.00 98.00 206 LEU A N 1
ATOM 1639 C CA . LEU A 1 206 ? -0.168 0.452 6.625 1.00 98.00 206 LEU A CA 1
ATOM 1640 C C . LEU A 1 206 ? -0.313 -0.389 5.352 1.00 98.00 206 LEU A C 1
ATOM 1642 O O . LEU A 1 206 ? 0.595 -0.409 4.520 1.00 98.00 206 LEU A O 1
ATOM 1646 N N . VAL A 1 207 ? -1.466 -1.023 5.136 1.00 97.88 207 VAL A N 1
ATOM 1647 C CA . VAL A 1 207 ? -1.755 -1.759 3.894 1.00 97.88 207 VAL A CA 1
ATOM 1648 C C . VAL A 1 207 ? -1.710 -0.820 2.685 1.00 97.88 207 VAL A C 1
ATOM 1650 O O . VAL A 1 207 ? -1.110 -1.144 1.661 1.00 97.88 207 VAL A O 1
ATOM 1653 N N . LYS A 1 208 ? -2.280 0.385 2.797 1.00 97.69 208 LYS A N 1
ATOM 1654 C CA . LYS A 1 208 ? -2.198 1.390 1.725 1.00 97.69 208 LYS A CA 1
ATOM 1655 C C . LYS A 1 208 ? -0.763 1.857 1.486 1.00 97.69 208 LYS A C 1
ATOM 1657 O O . LYS A 1 208 ? -0.359 1.978 0.333 1.00 97.69 208 LYS A O 1
ATOM 1662 N N . LEU A 1 209 ? 0.011 2.095 2.544 1.00 98.00 209 LEU A N 1
ATOM 1663 C CA . LEU A 1 209 ? 1.400 2.544 2.435 1.00 98.00 209 LEU A CA 1
ATOM 1664 C C . LEU A 1 209 ? 2.275 1.481 1.767 1.00 98.00 209 LEU A C 1
ATOM 1666 O O . LEU A 1 209 ? 2.979 1.788 0.811 1.00 98.00 209 LEU A O 1
ATOM 1670 N N . THR A 1 210 ? 2.174 0.225 2.198 1.00 97.25 210 THR A N 1
ATOM 1671 C CA . THR A 1 210 ? 2.913 -0.896 1.590 1.00 97.25 210 THR A CA 1
ATOM 1672 C C . THR A 1 210 ? 2.508 -1.126 0.132 1.00 97.25 210 THR A C 1
ATOM 1674 O O . THR A 1 210 ? 3.359 -1.400 -0.718 1.00 97.25 210 THR A O 1
ATOM 1677 N N . ALA A 1 211 ? 1.228 -0.940 -0.209 1.00 96.81 211 ALA A N 1
ATOM 1678 C CA . ALA A 1 211 ? 0.772 -0.963 -1.595 1.00 96.81 211 ALA A CA 1
ATOM 1679 C C . ALA A 1 211 ? 1.386 0.181 -2.422 1.00 96.81 211 ALA A C 1
ATOM 1681 O O . ALA A 1 211 ? 1.859 -0.058 -3.535 1.00 96.81 211 ALA A O 1
ATOM 1682 N N . ILE A 1 212 ? 1.430 1.405 -1.882 1.00 97.31 212 ILE A N 1
ATOM 1683 C CA . ILE A 1 212 ? 2.084 2.555 -2.526 1.00 97.31 212 ILE A CA 1
ATOM 1684 C C . ILE A 1 212 ? 3.577 2.290 -2.707 1.00 97.31 212 ILE A C 1
ATOM 1686 O O . ILE A 1 212 ? 4.099 2.525 -3.792 1.00 97.31 212 ILE A O 1
ATOM 1690 N N . GLU A 1 213 ? 4.256 1.752 -1.698 1.00 97.06 213 GLU A N 1
ATOM 1691 C CA . GLU A 1 213 ? 5.672 1.404 -1.777 1.00 97.06 213 GLU A CA 1
ATOM 1692 C C . GLU A 1 213 ? 5.928 0.368 -2.879 1.00 97.06 213 GLU A C 1
ATOM 1694 O O . GLU A 1 213 ? 6.829 0.542 -3.702 1.00 97.06 213 GLU A O 1
ATOM 1699 N N . LYS A 1 214 ? 5.099 -0.679 -2.963 1.00 96.44 214 LYS A N 1
ATOM 1700 C CA . LYS A 1 214 ? 5.188 -1.689 -4.025 1.00 96.44 214 LYS A CA 1
ATOM 1701 C C . LYS A 1 214 ? 4.950 -1.081 -5.409 1.00 96.44 214 LYS A C 1
ATOM 1703 O O . LYS A 1 214 ? 5.698 -1.378 -6.342 1.00 96.44 214 LYS A O 1
ATOM 1708 N N . MET A 1 215 ? 3.941 -0.220 -5.550 1.00 96.56 215 MET A N 1
ATOM 1709 C CA . MET A 1 215 ? 3.670 0.492 -6.803 1.00 96.56 215 MET A CA 1
ATOM 1710 C C . MET A 1 215 ? 4.815 1.432 -7.181 1.00 96.56 215 MET A C 1
ATOM 1712 O O . MET A 1 215 ? 5.187 1.498 -8.350 1.00 96.56 215 MET A O 1
ATOM 1716 N N . LEU A 1 216 ? 5.403 2.127 -6.208 1.00 97.06 216 LEU A N 1
ATOM 1717 C CA . LEU A 1 216 ? 6.508 3.051 -6.424 1.00 97.06 216 LEU A CA 1
ATOM 1718 C C . LEU A 1 216 ? 7.778 2.309 -6.845 1.00 97.06 216 LEU A C 1
ATOM 1720 O O . LEU A 1 216 ? 8.398 2.698 -7.831 1.00 97.06 216 LEU A O 1
ATOM 1724 N N . LYS A 1 217 ? 8.120 1.201 -6.174 1.00 95.56 217 LYS A N 1
ATOM 1725 C CA . LYS 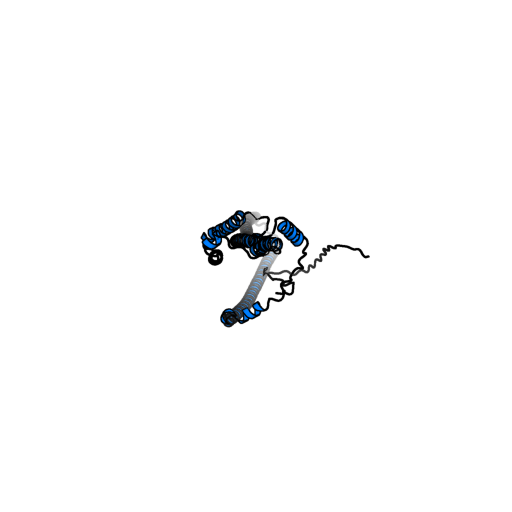A 1 217 ? 9.229 0.321 -6.579 1.00 95.56 217 LYS A CA 1
ATOM 1726 C C . LYS A 1 217 ? 9.016 -0.217 -7.996 1.00 95.56 217 LYS A C 1
ATOM 1728 O O . LYS A 1 217 ? 9.917 -0.125 -8.821 1.00 95.56 217 LYS A O 1
ATOM 1733 N N . GLY A 1 218 ? 7.807 -0.692 -8.309 1.00 94.31 218 GLY A N 1
ATOM 1734 C CA . GLY A 1 218 ? 7.461 -1.163 -9.655 1.00 94.31 218 GLY A CA 1
ATOM 1735 C C . GLY A 1 218 ? 7.441 -0.061 -10.721 1.00 94.31 218 GLY A C 1
ATOM 1736 O O . GLY A 1 218 ? 7.654 -0.337 -11.899 1.00 94.31 218 GLY A O 1
ATOM 1737 N N . ARG A 1 219 ? 7.191 1.196 -10.340 1.00 95.81 219 ARG A N 1
ATOM 1738 C CA . ARG A 1 219 ? 7.302 2.349 -11.241 1.00 95.81 219 ARG A CA 1
ATOM 1739 C C . ARG A 1 219 ? 8.756 2.741 -11.470 1.00 95.81 219 ARG A C 1
ATOM 1741 O O . ARG A 1 219 ? 9.112 3.029 -12.604 1.00 95.81 219 ARG A O 1
ATOM 1748 N N . ALA A 1 220 ? 9.590 2.714 -10.435 1.00 95.44 220 ALA A N 1
ATOM 1749 C CA . ALA A 1 220 ? 11.006 3.045 -10.547 1.00 95.44 220 ALA A CA 1
ATOM 1750 C C . ALA A 1 220 ? 11.740 2.112 -11.524 1.00 95.44 220 ALA A C 1
ATOM 1752 O O . ALA A 1 220 ? 12.527 2.589 -12.341 1.00 95.44 220 ALA A O 1
ATOM 1753 N N . THR A 1 221 ? 11.440 0.806 -11.502 1.00 92.62 221 THR A N 1
ATOM 1754 C CA . THR A 1 221 ? 12.010 -0.153 -12.465 1.00 92.62 221 THR A CA 1
ATOM 1755 C C . THR A 1 221 ? 11.553 0.141 -13.895 1.00 92.62 221 THR A C 1
ATOM 1757 O O . THR A 1 221 ? 12.387 0.280 -14.788 1.00 92.62 221 THR A O 1
ATOM 1760 N N . LYS A 1 222 ? 10.248 0.358 -14.104 1.00 93.12 222 LYS A N 1
ATOM 1761 C CA . LYS A 1 222 ? 9.689 0.729 -15.416 1.00 93.12 222 LYS A CA 1
ATOM 1762 C C . LYS A 1 222 ? 10.242 2.051 -15.942 1.00 93.12 222 LYS A C 1
ATOM 1764 O O . LYS A 1 222 ? 10.498 2.182 -17.134 1.00 93.12 222 LYS A O 1
ATOM 1769 N N . ASP A 1 223 ? 10.429 3.044 -15.079 1.00 93.94 223 ASP A N 1
ATOM 1770 C CA . ASP A 1 223 ? 10.986 4.340 -15.468 1.00 93.94 223 ASP A CA 1
ATOM 1771 C C . ASP A 1 223 ? 12.462 4.214 -15.870 1.00 93.94 223 ASP A C 1
ATOM 1773 O O . ASP A 1 223 ? 12.902 4.895 -16.799 1.00 93.94 223 ASP A O 1
ATOM 1777 N N . LEU A 1 224 ? 13.220 3.318 -15.230 1.00 90.31 224 LEU A N 1
ATOM 1778 C CA . LEU A 1 224 ? 14.601 3.017 -15.602 1.00 90.31 224 LEU A CA 1
ATOM 1779 C C . LEU A 1 224 ? 14.682 2.318 -16.967 1.00 90.31 224 LEU A C 1
ATOM 1781 O O . LEU A 1 224 ? 15.445 2.760 -17.827 1.00 90.31 224 LEU A O 1
ATOM 1785 N N . GLU A 1 225 ? 13.849 1.306 -17.209 1.00 87.44 225 GLU A N 1
ATOM 1786 C CA . GLU A 1 225 ? 13.737 0.634 -18.513 1.00 87.44 225 GLU A CA 1
ATOM 1787 C C . GLU A 1 225 ? 13.290 1.608 -19.615 1.00 87.44 225 GLU A C 1
ATOM 1789 O O . GLU A 1 225 ? 13.903 1.674 -20.680 1.00 87.44 225 GLU A O 1
ATOM 1794 N N . ASN A 1 226 ? 12.292 2.454 -19.338 1.00 92.06 226 ASN A N 1
ATOM 1795 C CA . ASN A 1 226 ? 11.823 3.482 -20.269 1.00 92.06 226 ASN A CA 1
ATOM 1796 C C . ASN A 1 226 ? 12.912 4.509 -20.601 1.00 92.06 226 ASN A C 1
ATOM 1798 O O . ASN A 1 226 ? 13.024 4.941 -21.748 1.00 92.06 226 ASN A O 1
ATOM 1802 N N . ARG A 1 227 ? 13.715 4.932 -19.616 1.00 90.38 227 ARG A N 1
ATOM 1803 C CA . ARG A 1 227 ? 14.856 5.827 -19.860 1.00 90.38 227 ARG A CA 1
ATOM 1804 C C . ARG A 1 227 ? 15.885 5.161 -20.766 1.00 90.38 227 ARG A C 1
ATOM 1806 O O . ARG A 1 227 ? 16.317 5.796 -21.723 1.00 90.38 227 ARG A O 1
ATOM 1813 N N . ARG A 1 228 ? 16.222 3.891 -20.521 1.00 86.69 228 ARG A N 1
ATOM 1814 C CA . ARG A 1 228 ? 17.134 3.121 -21.384 1.00 86.69 228 ARG A CA 1
ATOM 1815 C C . ARG A 1 228 ? 16.599 3.009 -22.810 1.00 86.69 228 ARG A C 1
ATOM 1817 O O . ARG A 1 228 ? 17.305 3.362 -23.748 1.00 86.69 228 ARG A O 1
ATOM 1824 N N . ALA A 1 229 ? 15.332 2.632 -22.977 1.00 88.56 229 ALA A N 1
ATOM 1825 C CA . ALA A 1 229 ? 14.693 2.544 -24.289 1.00 88.56 229 ALA A CA 1
ATOM 1826 C C . ALA A 1 229 ? 14.719 3.884 -25.044 1.00 88.56 229 ALA A C 1
ATOM 1828 O O . ALA A 1 229 ? 15.012 3.915 -26.237 1.00 88.56 229 ALA A O 1
ATOM 1829 N N . LYS A 1 230 ? 14.482 5.007 -24.352 1.00 91.38 230 LYS A N 1
ATOM 1830 C CA . LYS A 1 230 ? 14.581 6.352 -24.946 1.00 91.38 230 LYS A CA 1
ATOM 1831 C C . LYS A 1 230 ? 16.004 6.703 -25.374 1.00 91.38 230 LYS A C 1
ATOM 1833 O O . LYS A 1 230 ? 16.178 7.301 -26.436 1.00 91.38 230 LYS A O 1
ATOM 1838 N N . LEU A 1 231 ? 17.010 6.345 -24.575 1.00 88.06 231 LEU A N 1
ATOM 1839 C CA . LEU A 1 231 ? 18.416 6.536 -24.939 1.00 88.06 231 LEU A CA 1
ATOM 1840 C C . LEU A 1 231 ? 18.759 5.738 -26.202 1.00 88.06 231 LEU A C 1
ATOM 1842 O O . LEU A 1 231 ? 19.264 6.321 -27.158 1.00 88.06 231 LEU A O 1
ATOM 1846 N N . TYR A 1 232 ? 18.395 4.453 -26.252 1.00 86.75 232 TYR A N 1
ATOM 1847 C CA . TYR A 1 232 ? 18.584 3.622 -27.443 1.00 86.75 232 TYR A CA 1
ATOM 1848 C C . TYR A 1 232 ? 17.866 4.190 -28.663 1.00 86.75 232 TYR A C 1
ATOM 1850 O O . TYR A 1 232 ? 18.478 4.328 -29.717 1.00 86.75 232 TYR A O 1
ATOM 1858 N N . TRP A 1 233 ? 16.603 4.596 -28.517 1.00 90.31 233 TRP A N 1
ATOM 1859 C CA . TRP A 1 233 ? 15.848 5.216 -29.603 1.00 90.31 233 TRP A CA 1
ATOM 1860 C C . TRP A 1 233 ? 16.530 6.484 -30.123 1.00 90.31 233 TRP A C 1
ATOM 1862 O O . TRP A 1 233 ? 16.660 6.650 -31.330 1.00 90.31 233 TRP A O 1
ATOM 1872 N N . THR A 1 234 ? 17.033 7.341 -29.229 1.00 90.19 234 THR A N 1
ATOM 1873 C CA . THR A 1 234 ? 17.719 8.586 -29.607 1.00 90.19 234 THR A CA 1
ATOM 1874 C C . THR A 1 234 ? 19.010 8.293 -30.369 1.00 90.19 234 THR A C 1
ATOM 1876 O O . THR A 1 234 ? 19.271 8.917 -31.396 1.00 90.19 234 THR A O 1
ATOM 1879 N N . ILE A 1 235 ? 19.798 7.312 -29.916 1.00 86.31 235 ILE A N 1
ATOM 1880 C CA . ILE A 1 235 ? 21.043 6.925 -30.587 1.00 86.31 235 ILE A CA 1
ATOM 1881 C C . ILE A 1 235 ? 20.738 6.297 -31.951 1.00 86.31 235 ILE A C 1
ATOM 1883 O O . ILE A 1 235 ? 21.291 6.746 -32.952 1.00 86.31 235 ILE A O 1
ATOM 1887 N N . CYS A 1 236 ? 19.814 5.336 -32.027 1.00 87.06 236 CYS A N 1
ATOM 1888 C CA . CYS A 1 236 ? 19.409 4.704 -33.286 1.00 87.06 236 CYS A CA 1
ATOM 1889 C C . CYS A 1 236 ? 18.814 5.715 -34.274 1.00 87.06 236 CYS A C 1
ATOM 1891 O O . CYS A 1 236 ? 19.111 5.661 -35.468 1.00 87.06 236 CYS A O 1
ATOM 1893 N N . HIS A 1 237 ? 18.015 6.667 -33.789 1.00 89.06 237 HIS A N 1
ATOM 1894 C CA . HIS A 1 237 ? 17.474 7.738 -34.616 1.00 89.06 237 HIS A CA 1
ATOM 1895 C C . HIS A 1 237 ? 18.589 8.651 -35.130 1.00 89.06 237 HIS A C 1
ATOM 1897 O O . HIS A 1 237 ? 18.657 8.898 -36.327 1.00 89.06 237 HIS A O 1
ATOM 1903 N N . SER A 1 238 ? 19.524 9.061 -34.268 1.00 84.94 238 SER A N 1
ATOM 1904 C CA . SER A 1 238 ? 20.680 9.867 -34.679 1.00 84.94 238 SER A CA 1
ATOM 1905 C C . SER A 1 238 ? 21.609 9.136 -35.657 1.00 84.94 238 SER A C 1
ATOM 1907 O O . SER A 1 238 ? 22.217 9.770 -36.515 1.00 84.94 238 SER A O 1
ATOM 1909 N N . LEU A 1 239 ? 21.707 7.805 -35.561 1.00 80.94 239 LEU A N 1
ATOM 1910 C CA . LEU A 1 239 ? 22.450 6.966 -36.499 1.00 80.94 239 LEU A CA 1
ATOM 1911 C C . LEU A 1 239 ? 21.734 6.889 -37.851 1.00 80.94 239 LEU A C 1
ATOM 1913 O O . LEU A 1 239 ? 22.371 7.050 -38.886 1.00 80.94 239 LEU A O 1
ATOM 1917 N N . THR A 1 240 ? 20.417 6.683 -37.839 1.00 84.50 240 THR A N 1
ATOM 1918 C CA . THR A 1 240 ? 19.581 6.665 -39.050 1.00 84.50 240 THR A CA 1
ATOM 1919 C C . THR A 1 240 ? 19.636 8.015 -39.762 1.00 84.50 240 THR A C 1
ATOM 1921 O O . THR A 1 240 ? 19.815 8.070 -40.975 1.00 84.50 240 THR A O 1
ATOM 1924 N N . ASP A 1 241 ? 19.560 9.104 -38.996 1.00 80.50 241 ASP A N 1
ATOM 1925 C CA . ASP A 1 241 ? 19.688 10.471 -39.491 1.00 80.50 241 ASP A CA 1
ATOM 1926 C C . ASP A 1 241 ? 21.087 10.734 -40.065 1.00 80.50 241 ASP A C 1
ATOM 1928 O O . ASP A 1 241 ? 21.218 11.244 -41.176 1.00 80.50 241 ASP A O 1
ATOM 1932 N N . ALA A 1 242 ? 22.147 10.296 -39.374 1.00 76.31 242 ALA A N 1
ATOM 1933 C CA . ALA A 1 242 ? 23.509 10.386 -39.892 1.00 76.31 242 ALA A CA 1
ATOM 1934 C C . ALA A 1 242 ? 23.674 9.608 -41.208 1.00 76.31 242 ALA A C 1
ATOM 1936 O O . ALA A 1 242 ? 24.293 10.124 -42.137 1.00 76.31 242 ALA A O 1
ATOM 1937 N N . LEU A 1 243 ? 23.102 8.406 -41.321 1.00 75.56 243 LEU A N 1
ATOM 1938 C CA . LEU A 1 243 ? 23.139 7.593 -42.542 1.00 75.56 243 LEU A CA 1
ATOM 1939 C C . LEU A 1 243 ? 22.359 8.242 -43.699 1.00 75.56 243 LEU A C 1
ATOM 1941 O O . LEU A 1 243 ? 22.853 8.280 -44.826 1.00 75.56 243 LEU A O 1
ATOM 1945 N N . ALA A 1 244 ? 21.173 8.793 -43.435 1.00 74.12 244 ALA A N 1
ATOM 1946 C CA . ALA A 1 244 ? 20.367 9.464 -44.453 1.00 74.12 244 ALA A CA 1
ATOM 1947 C C . ALA A 1 244 ? 21.014 10.786 -44.908 1.00 74.12 244 ALA A C 1
ATOM 1949 O O . ALA A 1 244 ? 21.265 10.995 -46.094 1.00 74.12 244 ALA A O 1
ATOM 1950 N N . ASN A 1 245 ? 21.364 11.661 -43.963 1.00 67.06 245 ASN A N 1
ATOM 1951 C CA . ASN A 1 245 ? 21.793 13.035 -44.238 1.00 67.06 245 ASN A CA 1
ATOM 1952 C C . ASN A 1 245 ? 23.306 13.207 -44.436 1.00 67.06 245 ASN A C 1
ATOM 1954 O O . ASN A 1 245 ? 23.754 14.268 -44.890 1.00 67.06 245 ASN A O 1
ATOM 1958 N N . GLY A 1 246 ? 24.100 12.163 -44.182 1.00 58.88 246 GLY A N 1
ATOM 1959 C CA . GLY A 1 246 ? 25.556 12.140 -44.347 1.00 58.88 246 GLY A CA 1
ATOM 1960 C C . GLY A 1 246 ? 26.070 12.430 -45.761 1.00 58.88 246 GLY A C 1
ATOM 1961 O O . GLY A 1 246 ? 27.254 12.714 -45.933 1.00 58.88 246 GLY A O 1
ATOM 1962 N N . GLY A 1 247 ? 25.188 12.401 -46.766 1.00 52.41 247 GLY A N 1
ATOM 1963 C CA . GLY A 1 247 ? 25.482 12.752 -48.158 1.00 52.41 247 GLY A CA 1
ATOM 1964 C C . GLY A 1 247 ? 25.107 14.181 -48.573 1.00 52.41 247 GLY A C 1
ATOM 1965 O O . GLY A 1 247 ? 25.235 14.513 -49.747 1.00 52.41 247 GLY A O 1
ATOM 1966 N N . THR A 1 248 ? 24.584 15.036 -47.688 1.00 50.12 248 THR A N 1
ATOM 1967 C CA . THR A 1 248 ? 24.183 16.410 -48.059 1.00 50.12 248 THR A CA 1
ATOM 1968 C C . THR A 1 248 ? 25.386 17.330 -48.310 1.00 50.12 248 THR A C 1
ATOM 1970 O O . THR A 1 248 ? 26.398 17.255 -47.620 1.00 50.12 248 THR A O 1
ATOM 1973 N N . ALA A 1 249 ? 25.274 18.218 -49.308 1.00 46.66 249 ALA A N 1
ATOM 1974 C CA . ALA A 1 249 ? 26.359 19.084 -49.789 1.00 46.66 249 ALA A CA 1
ATOM 1975 C C . ALA A 1 249 ? 26.945 20.029 -48.716 1.00 46.66 249 ALA A C 1
ATOM 1977 O O . ALA A 1 249 ? 28.100 20.426 -48.819 1.00 46.66 249 ALA A O 1
ATOM 1978 N N . GLN A 1 250 ? 26.203 20.328 -47.645 1.00 47.41 250 GLN A N 1
ATOM 1979 C CA . GLN A 1 250 ? 26.700 21.114 -46.508 1.00 47.41 250 GLN A CA 1
ATOM 1980 C C . GLN A 1 250 ? 27.694 20.325 -45.623 1.00 47.41 250 GLN A C 1
ATOM 1982 O O . GLN A 1 250 ? 28.523 20.917 -44.935 1.00 47.41 250 GLN A O 1
ATOM 1987 N N . SER A 1 251 ? 27.654 18.986 -45.668 1.00 49.59 251 SER A N 1
ATOM 1988 C CA . SER A 1 251 ? 28.584 18.064 -44.996 1.00 49.59 251 SER A CA 1
ATOM 1989 C C . SER A 1 251 ? 29.747 17.676 -45.928 1.00 49.59 251 SER A C 1
ATOM 1991 O O . SER A 1 251 ? 30.211 16.540 -45.969 1.00 49.59 251 SER A O 1
ATOM 1993 N N . GLN A 1 252 ? 30.231 18.624 -46.734 1.00 46.38 252 GLN A N 1
ATOM 1994 C CA . GLN A 1 252 ? 31.332 18.416 -47.687 1.00 46.38 252 GLN A CA 1
ATOM 1995 C C . GLN A 1 252 ? 32.685 18.123 -47.024 1.00 46.38 252 GLN A C 1
ATOM 1997 O O . GLN A 1 252 ? 33.619 17.663 -47.679 1.00 46.38 252 GLN A O 1
ATOM 2002 N N . LYS A 1 253 ? 32.798 18.316 -45.708 1.00 52.41 253 LYS A N 1
ATOM 2003 C CA . LYS A 1 253 ? 33.904 17.752 -44.940 1.00 52.41 253 LYS A CA 1
ATOM 2004 C C . LYS A 1 253 ? 33.551 16.301 -44.638 1.00 52.41 253 LYS A C 1
ATOM 2006 O O . LYS A 1 253 ? 32.921 16.007 -43.627 1.00 52.41 253 LYS A O 1
ATOM 2011 N N . THR A 1 254 ? 34.000 15.390 -45.498 1.00 56.22 254 THR A N 1
ATOM 2012 C CA . THR A 1 254 ? 33.978 13.923 -45.317 1.00 56.22 254 THR A CA 1
ATOM 2013 C C . THR A 1 254 ? 34.406 13.467 -43.915 1.00 56.22 254 THR A C 1
ATOM 2015 O O . THR A 1 254 ? 34.038 12.377 -43.482 1.00 56.22 254 THR A O 1
ATOM 2018 N N . THR A 1 255 ? 35.144 14.296 -43.177 1.00 58.66 255 THR A N 1
ATOM 2019 C CA . THR A 1 255 ? 35.515 14.102 -41.772 1.00 58.66 255 THR A CA 1
ATOM 2020 C C . THR A 1 255 ? 34.360 14.280 -40.773 1.00 58.66 255 THR A C 1
ATOM 2022 O O . THR A 1 255 ? 34.318 13.553 -39.782 1.00 58.66 255 THR A O 1
ATOM 2025 N N . HIS A 1 256 ? 33.396 15.180 -40.998 1.00 57.91 256 HIS A N 1
ATOM 2026 C CA . HIS A 1 256 ? 32.310 15.455 -40.040 1.00 57.91 256 HIS A CA 1
ATOM 2027 C C . HIS A 1 256 ? 31.291 14.306 -39.968 1.00 57.91 256 HIS A C 1
ATOM 2029 O O . HIS A 1 256 ? 30.977 13.820 -38.884 1.00 57.91 256 HIS A O 1
ATOM 2035 N N . TYR A 1 257 ? 30.860 13.786 -41.120 1.00 63.00 257 TYR A N 1
ATOM 2036 C CA . TYR A 1 257 ? 29.998 12.599 -41.195 1.00 63.00 257 TYR A CA 1
ATOM 2037 C C . TYR A 1 257 ? 30.638 11.372 -40.521 1.00 63.00 257 TYR A C 1
ATOM 2039 O O . TYR A 1 257 ? 30.026 10.734 -39.664 1.00 63.00 257 TYR A O 1
ATOM 2047 N N . LYS A 1 258 ? 31.908 11.089 -40.846 1.00 65.81 258 LYS A N 1
ATOM 2048 C CA . LYS A 1 258 ? 32.664 9.974 -40.257 1.00 65.81 258 LYS A CA 1
ATOM 2049 C C . LYS A 1 258 ? 32.779 10.101 -38.741 1.00 65.81 258 LYS A C 1
ATOM 2051 O O . LYS A 1 258 ? 32.549 9.136 -38.020 1.00 65.81 258 LYS A O 1
ATOM 2056 N N . THR A 1 259 ? 33.104 11.295 -38.246 1.00 66.81 259 THR A N 1
ATOM 2057 C CA . THR A 1 259 ? 33.267 11.519 -36.805 1.00 66.81 259 THR A CA 1
ATOM 2058 C C . THR A 1 259 ? 31.948 11.433 -36.043 1.00 66.81 259 THR A C 1
ATOM 2060 O O . THR A 1 259 ? 31.954 10.943 -34.918 1.00 66.81 259 THR A O 1
ATOM 2063 N N . GLN A 1 260 ? 30.819 11.846 -36.623 1.00 69.38 260 GLN A N 1
ATOM 2064 C CA . GLN A 1 260 ? 29.508 11.717 -35.983 1.00 69.38 260 GLN A CA 1
ATOM 2065 C C . GLN A 1 260 ? 29.046 10.255 -35.903 1.00 69.38 260 GLN A C 1
ATOM 2067 O O . GLN A 1 260 ? 28.641 9.810 -34.831 1.00 69.38 260 GLN A O 1
ATOM 2072 N N . LEU A 1 261 ? 29.177 9.486 -36.988 1.00 73.94 261 LEU A N 1
ATOM 2073 C CA . LEU A 1 261 ? 28.795 8.069 -37.018 1.00 73.94 261 LEU A CA 1
ATOM 2074 C C . LEU A 1 261 ? 29.651 7.223 -36.058 1.00 73.94 261 LEU A C 1
ATOM 2076 O O . LEU A 1 261 ? 29.117 6.455 -35.260 1.00 73.94 261 LEU A O 1
ATOM 2080 N N . LEU A 1 262 ? 30.973 7.434 -36.060 1.00 76.44 262 LEU A N 1
ATOM 2081 C CA . LEU A 1 262 ? 31.896 6.761 -35.139 1.00 76.44 262 LEU A CA 1
ATOM 2082 C C . LEU A 1 262 ? 31.598 7.087 -33.671 1.00 76.44 262 LEU A C 1
ATOM 2084 O O . LEU A 1 262 ? 31.649 6.194 -32.827 1.00 76.44 262 LEU A O 1
ATOM 2088 N N . LYS A 1 263 ? 31.244 8.341 -33.357 1.00 79.50 263 LYS A N 1
ATOM 2089 C CA . LYS A 1 263 ? 30.835 8.737 -32.000 1.00 79.50 263 LYS A CA 1
ATOM 2090 C C . LYS A 1 263 ? 29.575 7.995 -31.556 1.00 79.50 263 LYS A C 1
ATOM 2092 O O . LYS A 1 263 ? 29.566 7.474 -30.447 1.00 79.50 263 LYS A O 1
ATOM 2097 N N . GLN A 1 264 ? 28.546 7.908 -32.402 1.00 80.06 264 GLN A N 1
ATOM 2098 C CA . GLN A 1 264 ? 27.296 7.223 -32.045 1.00 80.06 264 GLN A CA 1
ATOM 2099 C C . GLN A 1 264 ? 27.496 5.714 -31.854 1.00 80.06 264 GLN A C 1
ATOM 2101 O O . GLN A 1 264 ? 27.003 5.149 -30.880 1.00 80.06 264 GLN A O 1
ATOM 2106 N N . ILE A 1 265 ? 28.289 5.070 -32.716 1.00 80.44 265 ILE A N 1
ATOM 2107 C CA . ILE A 1 265 ? 28.634 3.646 -32.579 1.00 80.44 265 ILE A CA 1
ATOM 2108 C C . ILE A 1 265 ? 29.475 3.408 -31.317 1.00 80.44 265 ILE A C 1
ATOM 2110 O O . ILE A 1 265 ? 29.226 2.452 -30.589 1.00 80.44 265 ILE A O 1
ATOM 2114 N N . ALA A 1 266 ? 30.426 4.293 -31.000 1.00 82.19 266 ALA A N 1
ATOM 2115 C CA . ALA A 1 266 ? 31.211 4.201 -29.769 1.00 82.19 266 ALA A CA 1
ATOM 2116 C C . ALA A 1 266 ? 30.350 4.381 -28.508 1.00 82.19 266 ALA A C 1
ATOM 2118 O O . ALA A 1 266 ? 30.561 3.683 -27.518 1.00 82.19 266 ALA A O 1
ATOM 2119 N N . VAL A 1 267 ? 29.366 5.287 -28.533 1.00 82.50 267 VAL A N 1
ATOM 2120 C CA . VAL A 1 267 ? 28.392 5.448 -27.441 1.00 82.50 267 VAL A CA 1
ATOM 2121 C C . VAL A 1 267 ? 27.547 4.183 -27.286 1.00 82.50 267 VAL A C 1
ATOM 2123 O O . VAL A 1 267 ? 27.359 3.721 -26.164 1.00 82.50 267 VAL A O 1
ATOM 2126 N N . LEU A 1 268 ? 27.098 3.577 -28.388 1.00 82.56 268 LEU A N 1
ATOM 2127 C CA . LEU A 1 268 ? 26.315 2.341 -28.347 1.00 82.56 268 LEU A CA 1
ATOM 2128 C C . LEU A 1 268 ? 27.148 1.158 -27.816 1.00 82.56 268 LEU A C 1
ATOM 2130 O O . LEU A 1 268 ? 26.684 0.448 -26.926 1.00 82.56 268 LEU A O 1
ATOM 2134 N N . LYS A 1 269 ? 28.412 1.013 -28.248 1.00 81.50 269 LYS A N 1
ATOM 2135 C CA . LYS A 1 269 ? 29.362 0.010 -27.722 1.00 81.50 269 LYS A CA 1
ATOM 2136 C C . LYS A 1 269 ? 29.591 0.172 -26.209 1.00 81.50 269 LYS A C 1
ATOM 2138 O O . LYS A 1 269 ? 29.498 -0.810 -25.486 1.00 81.50 269 LYS A O 1
ATOM 2143 N N . LYS A 1 270 ? 29.768 1.402 -25.706 1.00 82.06 270 LYS A N 1
ATOM 2144 C CA . LYS A 1 270 ? 29.897 1.674 -24.256 1.00 82.06 270 LYS A CA 1
ATOM 2145 C C . LYS A 1 270 ? 28.647 1.308 -23.456 1.00 82.06 270 LYS A C 1
ATOM 2147 O O . LYS A 1 270 ? 28.746 0.846 -22.329 1.00 82.06 270 LYS A O 1
ATOM 2152 N N . LEU A 1 271 ? 27.457 1.510 -24.021 1.00 74.31 271 LEU A N 1
ATOM 2153 C CA . LEU A 1 271 ? 26.208 1.103 -23.367 1.00 74.31 271 LEU A CA 1
ATOM 2154 C C . LEU A 1 271 ? 26.056 -0.425 -23.316 1.00 74.31 271 LEU A C 1
ATOM 2156 O O . LEU A 1 271 ? 25.440 -0.941 -22.385 1.00 74.31 271 LEU A O 1
ATOM 2160 N N . THR A 1 272 ? 26.673 -1.128 -24.269 1.00 69.69 272 THR A N 1
ATOM 2161 C CA . THR A 1 272 ? 26.652 -2.592 -24.407 1.00 69.69 272 THR A CA 1
ATOM 2162 C C . THR A 1 272 ? 27.468 -3.313 -23.322 1.00 69.69 272 THR A C 1
ATOM 2164 O O . THR A 1 272 ? 27.196 -4.477 -23.041 1.00 69.69 272 THR A O 1
ATOM 2167 N N . GLU A 1 273 ? 28.413 -2.628 -22.663 1.00 68.94 273 GLU A N 1
ATOM 2168 C CA . GLU A 1 273 ? 29.203 -3.169 -21.537 1.00 68.94 273 GLU A CA 1
ATOM 2169 C C . GLU A 1 273 ? 28.337 -3.547 -20.319 1.00 68.94 273 GLU A C 1
ATOM 2171 O O . GLU A 1 273 ? 28.784 -4.293 -19.456 1.00 68.94 273 GLU A O 1
ATOM 2176 N N . ASN A 1 274 ? 27.082 -3.082 -20.259 1.00 66.12 274 ASN A N 1
ATOM 2177 C CA . ASN A 1 274 ? 26.143 -3.381 -19.172 1.00 66.12 274 ASN A CA 1
ATOM 2178 C C . ASN A 1 274 ? 25.296 -4.660 -19.396 1.00 66.12 274 ASN A C 1
ATOM 2180 O O . ASN A 1 274 ? 24.214 -4.758 -18.823 1.00 66.12 274 ASN A O 1
ATOM 2184 N N . ASP A 1 275 ? 25.747 -5.607 -20.231 1.00 64.69 275 ASP A N 1
ATOM 2185 C CA . ASP A 1 275 ? 25.068 -6.890 -20.531 1.00 64.69 275 ASP A CA 1
ATOM 2186 C C . ASP A 1 275 ? 23.643 -6.782 -21.125 1.00 64.69 275 ASP A C 1
ATOM 2188 O O . ASP A 1 275 ? 22.822 -7.697 -21.032 1.00 64.69 275 ASP A O 1
ATOM 2192 N N . ASP A 1 276 ? 23.329 -5.682 -21.813 1.00 73.75 276 ASP A N 1
ATOM 2193 C CA . ASP A 1 276 ? 22.047 -5.546 -22.511 1.00 73.75 276 ASP A CA 1
ATOM 2194 C C . ASP A 1 276 ? 22.068 -6.342 -23.840 1.00 73.75 276 ASP A C 1
ATOM 2196 O O . ASP A 1 276 ? 22.650 -5.912 -24.842 1.00 73.75 276 ASP A O 1
ATOM 2200 N N . ALA A 1 277 ? 21.367 -7.484 -23.879 1.00 80.69 277 ALA A N 1
ATOM 2201 C CA . ALA A 1 277 ? 21.284 -8.382 -25.045 1.00 80.69 277 ALA A CA 1
ATOM 2202 C C . ALA A 1 277 ? 20.841 -7.677 -26.347 1.00 80.69 277 ALA A C 1
ATOM 2204 O O . ALA A 1 277 ? 21.298 -8.012 -27.442 1.00 80.69 277 ALA A O 1
ATOM 2205 N N . PHE A 1 278 ? 19.975 -6.662 -26.237 1.00 80.62 278 PHE A N 1
ATOM 2206 C CA . PHE A 1 278 ? 19.545 -5.854 -27.380 1.00 80.62 278 PHE A CA 1
ATOM 2207 C C . PHE A 1 278 ? 20.711 -5.066 -27.989 1.00 80.62 278 PHE A C 1
ATOM 2209 O O . PHE A 1 278 ? 20.940 -5.143 -29.195 1.00 80.62 278 PHE A O 1
ATOM 2216 N N . ALA A 1 279 ? 21.486 -4.356 -27.166 1.00 81.19 279 ALA A N 1
ATOM 2217 C CA . ALA A 1 279 ? 22.626 -3.576 -27.635 1.00 81.19 279 ALA A CA 1
ATOM 2218 C C . ALA A 1 279 ? 23.708 -4.478 -28.253 1.00 81.19 279 ALA A C 1
ATOM 2220 O O . ALA A 1 279 ? 24.274 -4.127 -29.287 1.00 81.19 279 ALA A O 1
ATOM 2221 N N . GLN A 1 280 ? 23.917 -5.677 -27.695 1.00 82.75 280 GLN A N 1
ATOM 2222 C CA . GLN A 1 280 ? 24.829 -6.683 -28.252 1.00 82.75 280 GLN A CA 1
ATOM 2223 C C . GLN A 1 280 ? 24.377 -7.158 -29.637 1.00 82.75 280 GLN A C 1
ATOM 2225 O O . GLN A 1 280 ? 25.191 -7.207 -30.557 1.00 82.75 280 GLN A O 1
ATOM 2230 N N . SER A 1 281 ? 23.081 -7.441 -29.813 1.00 83.88 281 SER A N 1
ATOM 2231 C CA . SER A 1 281 ? 22.536 -7.854 -31.113 1.00 83.88 281 SER A CA 1
ATOM 2232 C C . SER A 1 281 ? 22.700 -6.770 -32.181 1.00 83.88 281 SER A C 1
ATOM 2234 O O . SER A 1 281 ? 23.163 -7.052 -33.283 1.00 83.88 281 SER A O 1
ATOM 2236 N N . VAL A 1 282 ? 22.419 -5.507 -31.839 1.00 83.25 282 VAL A N 1
ATOM 2237 C CA . VAL A 1 282 ? 22.591 -4.371 -32.755 1.00 83.25 282 VAL A CA 1
ATOM 2238 C C . VAL A 1 282 ? 24.070 -4.171 -33.088 1.00 83.25 282 VAL A C 1
ATOM 2240 O O . VAL A 1 282 ? 24.411 -3.980 -34.253 1.00 83.25 282 VAL A O 1
ATOM 2243 N N . CYS A 1 283 ? 24.955 -4.281 -32.093 1.00 81.25 283 CYS A N 1
ATOM 2244 C CA . CYS A 1 283 ? 26.397 -4.194 -32.297 1.00 81.25 283 CYS A CA 1
ATOM 2245 C C . CYS A 1 283 ? 26.945 -5.310 -33.198 1.00 81.25 283 CYS A C 1
ATOM 2247 O O . CYS A 1 283 ? 27.823 -5.044 -34.016 1.00 81.25 283 CYS A O 1
ATOM 2249 N N . ALA A 1 284 ? 26.416 -6.531 -33.084 1.00 83.62 284 ALA A N 1
ATOM 2250 C CA . ALA A 1 284 ? 26.831 -7.678 -33.892 1.00 83.62 284 ALA A CA 1
ATOM 2251 C C . ALA A 1 284 ? 26.480 -7.528 -35.382 1.00 83.62 284 ALA A C 1
ATOM 2253 O O . ALA A 1 284 ? 27.141 -8.122 -36.230 1.00 83.62 284 ALA A O 1
ATOM 2254 N N . HIS A 1 285 ? 25.466 -6.723 -35.711 1.00 83.50 285 HIS A N 1
ATOM 2255 C CA . HIS A 1 285 ? 25.091 -6.432 -37.095 1.00 83.50 285 HIS A CA 1
ATOM 2256 C C . HIS A 1 285 ? 25.949 -5.343 -37.752 1.00 83.50 285 HIS A C 1
ATOM 2258 O O . HIS A 1 285 ? 25.818 -5.123 -38.959 1.00 83.50 285 HIS A O 1
ATOM 2264 N N . PHE A 1 286 ? 26.814 -4.645 -37.006 1.00 80.06 286 PHE A N 1
ATOM 2265 C CA . PHE A 1 286 ? 27.659 -3.627 -37.619 1.00 80.06 286 PHE A CA 1
ATOM 2266 C C . PHE A 1 286 ? 28.761 -4.245 -38.494 1.00 80.06 286 PHE A C 1
ATOM 2268 O O . PHE A 1 286 ? 29.323 -5.285 -38.146 1.00 80.06 286 PHE A O 1
ATOM 2275 N N . PRO A 1 287 ? 29.110 -3.592 -39.621 1.00 76.00 287 PRO A N 1
ATOM 2276 C CA . PRO A 1 287 ? 30.255 -3.987 -40.433 1.00 76.00 287 PRO A CA 1
ATOM 2277 C C . PRO A 1 287 ? 31.556 -3.966 -39.613 1.00 76.00 287 PRO A C 1
ATOM 2279 O O . PRO A 1 287 ? 31.641 -3.212 -38.640 1.00 76.00 287 PRO A O 1
ATOM 2282 N N . PRO A 1 288 ? 32.599 -4.711 -40.027 1.00 73.81 288 PRO A N 1
ATOM 2283 C CA . PRO A 1 288 ? 33.903 -4.674 -39.367 1.00 73.81 288 PRO A CA 1
ATOM 2284 C C . PRO A 1 288 ? 34.436 -3.239 -39.254 1.00 73.81 288 PRO A C 1
ATOM 2286 O O . PRO A 1 288 ? 34.208 -2.413 -40.144 1.00 73.81 288 PRO A O 1
ATOM 2289 N N . ASP A 1 289 ? 35.171 -2.948 -38.176 1.00 67.81 289 ASP A N 1
ATOM 2290 C CA . ASP A 1 289 ? 35.620 -1.590 -37.825 1.00 67.81 289 ASP A CA 1
ATOM 2291 C C . ASP A 1 289 ? 36.415 -0.909 -38.966 1.00 67.81 289 ASP A C 1
ATOM 2293 O O . ASP A 1 289 ? 36.308 0.305 -39.171 1.00 67.81 289 ASP A O 1
ATOM 2297 N N . ASP A 1 290 ? 37.096 -1.692 -39.812 1.00 66.56 290 ASP A N 1
ATOM 2298 C CA . ASP A 1 290 ? 37.786 -1.219 -41.020 1.00 66.56 290 ASP A CA 1
ATOM 2299 C C . ASP A 1 290 ? 36.845 -0.607 -42.073 1.00 66.56 290 ASP A C 1
ATOM 2301 O O . ASP A 1 290 ? 37.225 0.298 -42.821 1.00 66.56 290 ASP A O 1
ATOM 2305 N N . ALA A 1 291 ? 35.618 -1.117 -42.199 1.00 65.31 291 ALA A N 1
ATOM 2306 C CA . ALA A 1 291 ? 34.611 -0.586 -43.119 1.00 65.31 291 ALA A CA 1
ATOM 2307 C C . ALA A 1 291 ? 34.001 0.718 -42.581 1.00 65.31 291 ALA A C 1
ATOM 2309 O O . ALA A 1 291 ? 33.749 1.654 -43.345 1.00 65.31 291 ALA A O 1
ATOM 2310 N N . ILE A 1 292 ? 33.847 0.816 -41.259 1.00 65.25 292 ILE A N 1
ATOM 2311 C CA . ILE A 1 292 ? 33.348 2.017 -40.583 1.00 65.25 292 ILE A CA 1
ATOM 2312 C C . ILE A 1 292 ? 34.384 3.153 -40.685 1.00 65.25 292 ILE A C 1
ATOM 2314 O O . ILE A 1 292 ? 34.025 4.286 -41.011 1.00 65.25 292 ILE A O 1
ATOM 2318 N N . GLY A 1 293 ? 35.677 2.851 -40.504 1.00 64.75 293 GLY A N 1
ATOM 2319 C CA . GLY A 1 293 ? 36.770 3.823 -40.649 1.00 64.75 293 GLY A CA 1
ATOM 2320 C C . GLY A 1 293 ? 36.974 4.321 -42.088 1.00 64.75 293 GLY A C 1
ATOM 2321 O O . GLY A 1 293 ? 37.177 5.520 -42.327 1.00 64.75 293 GLY A O 1
ATOM 2322 N N . ARG A 1 294 ? 36.847 3.425 -43.079 1.00 64.19 294 ARG A N 1
ATOM 2323 C CA . ARG A 1 294 ? 36.898 3.790 -44.508 1.00 64.19 294 ARG A CA 1
ATOM 2324 C C . ARG A 1 294 ? 35.711 4.667 -44.916 1.00 64.19 294 ARG A C 1
ATOM 2326 O O . ARG A 1 294 ? 35.897 5.614 -45.688 1.00 64.19 294 ARG A O 1
ATOM 2333 N N . GLY A 1 295 ? 34.557 4.460 -44.284 1.00 62.34 295 GLY A N 1
ATOM 2334 C CA . GLY A 1 295 ? 33.326 5.206 -44.507 1.00 62.34 295 GLY A CA 1
ATOM 2335 C C . GLY A 1 295 ? 32.660 4.750 -45.795 1.00 62.34 295 GLY A C 1
ATOM 2336 O O . GLY A 1 295 ? 33.034 5.189 -46.881 1.00 62.34 295 GLY A O 1
ATOM 2337 N N . VAL A 1 296 ? 31.669 3.871 -45.664 1.00 65.25 296 VAL A N 1
ATOM 2338 C CA . VAL A 1 296 ? 30.861 3.418 -46.799 1.00 65.25 296 VAL A CA 1
ATOM 2339 C C . VAL A 1 296 ? 29.971 4.583 -47.256 1.00 65.25 296 VAL A C 1
ATOM 2341 O O . VAL A 1 296 ? 29.260 5.161 -46.424 1.00 65.25 296 VAL A O 1
ATOM 2344 N N . PRO A 1 297 ? 30.032 4.993 -48.537 1.00 62.94 297 PRO A N 1
ATOM 2345 C CA . PRO A 1 297 ? 29.155 6.033 -49.054 1.00 62.94 297 PRO A CA 1
ATOM 2346 C C . PRO A 1 297 ? 27.708 5.535 -49.044 1.00 62.94 297 PRO A C 1
ATOM 2348 O O . PRO A 1 297 ? 27.412 4.447 -49.530 1.00 62.94 297 PRO A O 1
ATOM 2351 N N . THR A 1 298 ? 26.815 6.333 -48.465 1.00 68.94 298 THR A N 1
ATOM 2352 C CA . THR A 1 298 ? 25.382 6.033 -48.416 1.00 68.94 298 THR A CA 1
ATOM 2353 C C . THR A 1 298 ? 24.758 6.270 -49.787 1.00 68.94 298 THR A C 1
ATOM 2355 O O . THR A 1 298 ? 25.290 7.051 -50.578 1.00 68.94 298 THR A O 1
ATOM 2358 N N . GLU A 1 299 ? 23.631 5.619 -50.077 1.00 72.38 299 GLU A N 1
ATOM 2359 C CA . GLU A 1 299 ? 22.943 5.705 -51.374 1.00 72.38 299 GLU A CA 1
ATOM 2360 C C . GLU A 1 299 ? 22.735 7.158 -51.823 1.00 72.38 299 GLU A C 1
ATOM 2362 O O . GLU A 1 299 ? 23.152 7.547 -52.911 1.00 72.38 299 GLU A O 1
ATOM 2367 N N . GLN A 1 300 ? 22.222 8.012 -50.932 1.00 69.06 300 GLN A N 1
ATOM 2368 C CA . GLN A 1 300 ? 22.028 9.436 -51.221 1.00 69.06 300 GLN A CA 1
ATOM 2369 C C . GLN A 1 300 ? 23.343 10.189 -51.470 1.00 69.06 300 GLN A C 1
ATOM 2371 O O . GLN A 1 300 ? 23.394 11.117 -52.281 1.00 69.06 300 GLN A O 1
ATOM 2376 N N . GLY A 1 301 ? 24.416 9.807 -50.773 1.00 70.12 301 GLY A N 1
ATOM 2377 C CA . GLY A 1 301 ? 25.753 10.341 -51.017 1.00 70.12 301 GLY A CA 1
ATOM 2378 C C . GLY A 1 301 ? 26.303 9.910 -52.377 1.00 70.12 301 GLY A C 1
ATOM 2379 O O . GLY A 1 301 ? 26.973 10.700 -53.039 1.00 70.12 301 GLY A O 1
ATOM 2380 N N . LEU A 1 302 ? 25.989 8.690 -52.815 1.00 75.00 302 LEU A N 1
ATOM 2381 C CA . LEU A 1 302 ? 26.361 8.172 -54.127 1.00 75.00 302 LEU A CA 1
ATOM 2382 C C . LEU A 1 302 ? 25.596 8.888 -55.242 1.00 75.00 302 LEU A C 1
ATOM 2384 O O . LEU A 1 302 ? 26.229 9.353 -56.182 1.00 75.00 302 LEU A O 1
ATOM 2388 N N . VAL A 1 303 ? 24.282 9.076 -55.087 1.00 79.81 303 VAL A N 1
ATOM 2389 C CA . VAL A 1 303 ? 23.436 9.816 -56.040 1.00 79.81 303 VAL A CA 1
ATOM 2390 C C . VAL A 1 303 ? 23.946 11.245 -56.232 1.00 79.81 303 VAL A C 1
ATOM 2392 O O . VAL A 1 303 ? 24.113 11.692 -57.360 1.00 79.81 303 VAL A O 1
ATOM 2395 N N . LYS A 1 304 ? 24.282 11.957 -55.150 1.00 73.94 304 LYS A N 1
ATOM 2396 C CA . LYS A 1 304 ? 24.810 13.332 -55.242 1.00 73.94 304 LYS A CA 1
ATOM 2397 C C . LYS A 1 304 ? 26.209 13.404 -55.847 1.00 73.94 304 LYS A C 1
ATOM 2399 O O . LYS A 1 304 ? 26.516 14.343 -56.577 1.00 73.94 304 LYS A O 1
ATOM 2404 N N . ARG A 1 305 ? 27.074 12.429 -55.549 1.00 76.69 305 ARG A N 1
ATOM 2405 C CA . ARG A 1 305 ? 28.387 12.324 -56.206 1.00 76.69 305 ARG A CA 1
ATOM 2406 C C . ARG A 1 305 ? 28.229 12.035 -57.691 1.00 76.69 305 ARG A C 1
ATOM 2408 O O . ARG A 1 305 ? 28.939 12.639 -58.486 1.00 76.69 305 ARG A O 1
ATOM 2415 N N . PHE A 1 306 ? 27.301 11.151 -58.046 1.00 82.88 306 PHE A N 1
ATOM 2416 C CA . PHE A 1 306 ? 27.001 10.820 -59.428 1.00 82.88 306 PHE A CA 1
ATOM 2417 C C . PHE A 1 306 ? 26.428 12.025 -60.170 1.00 82.88 306 PHE A C 1
ATOM 2419 O O . PHE A 1 306 ? 26.910 12.303 -61.251 1.00 82.88 306 PHE A O 1
ATOM 2426 N N . ASP A 1 307 ? 25.529 12.809 -59.569 1.00 82.00 307 ASP A N 1
ATOM 2427 C CA . ASP A 1 307 ? 25.051 14.081 -60.135 1.00 82.00 307 ASP A CA 1
ATOM 2428 C C . ASP A 1 307 ? 26.206 15.069 -60.394 1.00 82.00 307 ASP A C 1
ATOM 2430 O O . ASP A 1 307 ? 26.275 15.703 -61.442 1.00 82.00 307 ASP A O 1
ATOM 2434 N N . GLY A 1 308 ? 27.181 15.154 -59.482 1.00 80.31 308 GLY A N 1
ATOM 2435 C CA . GLY A 1 308 ? 28.389 15.959 -59.692 1.00 80.31 308 GLY A CA 1
ATOM 2436 C C . GLY A 1 308 ? 29.259 15.465 -60.856 1.00 80.31 308 GLY A C 1
ATOM 2437 O O . GLY A 1 308 ? 29.694 16.266 -61.682 1.00 80.31 308 GLY A O 1
ATOM 2438 N N . VAL A 1 309 ? 29.500 14.152 -60.941 1.00 85.25 309 VAL A N 1
ATOM 2439 C CA . VAL A 1 309 ? 30.247 13.536 -62.053 1.00 85.25 309 VAL A CA 1
ATOM 2440 C C . VAL A 1 309 ? 29.485 13.684 -63.363 1.00 85.25 309 VAL A C 1
ATOM 2442 O O . VAL A 1 309 ? 30.090 13.989 -64.380 1.00 85.25 309 VAL A O 1
ATOM 2445 N N . TYR A 1 310 ? 28.170 13.515 -63.329 1.00 83.56 310 TYR A N 1
ATOM 2446 C CA . TYR A 1 310 ? 27.280 13.642 -64.467 1.00 83.56 310 TYR A CA 1
ATOM 2447 C C . TYR A 1 310 ? 27.301 15.068 -65.019 1.00 83.56 310 TYR A C 1
ATOM 2449 O O . TYR A 1 310 ? 27.532 15.244 -66.206 1.00 83.56 310 TYR A O 1
ATOM 2457 N N . LYS A 1 311 ? 27.202 16.086 -64.154 1.00 81.31 311 LYS A N 1
ATOM 2458 C CA . LYS A 1 311 ? 27.370 17.499 -64.537 1.00 81.31 311 LYS A CA 1
ATOM 2459 C C . LYS A 1 311 ? 28.742 17.792 -65.132 1.00 81.31 311 LYS A C 1
ATOM 2461 O O . LYS A 1 311 ? 28.863 18.583 -66.062 1.00 81.31 311 LYS A O 1
ATOM 2466 N N . LEU A 1 312 ? 29.798 17.183 -64.594 1.00 81.56 312 LEU A N 1
ATOM 2467 C CA . LEU A 1 312 ? 31.136 17.354 -65.154 1.00 81.56 312 LEU A CA 1
ATOM 2468 C C . LEU A 1 312 ? 31.244 16.676 -66.526 1.00 81.56 312 LEU A C 1
ATOM 2470 O O . LEU A 1 312 ? 31.753 17.282 -67.464 1.00 81.56 312 LEU A O 1
ATOM 2474 N N . ALA A 1 313 ? 30.709 15.461 -66.649 1.00 80.06 313 ALA A N 1
ATOM 2475 C CA . ALA A 1 313 ? 30.673 14.695 -67.883 1.00 80.06 313 ALA A CA 1
ATOM 2476 C C . ALA A 1 313 ? 29.837 15.398 -68.958 1.00 80.06 313 ALA A C 1
ATOM 2478 O O . ALA A 1 313 ? 30.284 15.463 -70.097 1.00 80.06 313 ALA A O 1
ATOM 2479 N N . SER A 1 314 ? 28.690 15.991 -68.609 1.00 75.88 314 SER A N 1
ATOM 2480 C CA . SER A 1 314 ? 27.856 16.774 -69.528 1.00 75.88 314 SER A CA 1
ATOM 2481 C C . SER A 1 314 ? 28.588 18.029 -70.012 1.00 75.88 314 SER A C 1
ATOM 2483 O O . SER A 1 314 ? 28.536 18.350 -71.196 1.00 75.88 314 SER A O 1
ATOM 2485 N N . CYS A 1 315 ? 29.365 18.683 -69.139 1.00 74.62 315 CYS A N 1
ATOM 2486 C CA . CYS A 1 315 ? 30.224 19.806 -69.523 1.00 74.62 315 CYS A CA 1
ATOM 2487 C C . CYS A 1 315 ? 31.361 19.391 -70.470 1.00 74.62 315 CYS A C 1
ATOM 2489 O O . CYS A 1 315 ? 31.841 20.229 -71.236 1.00 74.62 315 CYS A O 1
ATOM 2491 N N . THR A 1 316 ? 31.797 18.126 -70.435 1.00 74.25 316 THR A N 1
ATOM 2492 C CA . THR A 1 316 ? 32.900 17.606 -71.262 1.00 74.25 316 THR A CA 1
ATOM 2493 C C . THR A 1 316 ? 32.469 16.723 -72.435 1.00 74.25 316 THR A C 1
ATOM 2495 O O . THR A 1 316 ? 33.306 16.385 -73.265 1.00 74.25 316 THR A O 1
ATOM 2498 N N . ALA A 1 317 ? 31.189 16.359 -72.546 1.00 74.06 317 ALA A N 1
ATOM 2499 C CA . ALA A 1 317 ? 30.692 15.356 -73.495 1.00 74.06 317 ALA A CA 1
ATOM 2500 C C . ALA A 1 317 ? 30.902 15.731 -74.973 1.00 74.06 317 ALA A C 1
ATOM 2502 O O . ALA A 1 317 ? 30.914 14.865 -75.842 1.00 74.06 317 ALA A O 1
ATOM 2503 N N . GLN A 1 318 ? 31.071 17.019 -75.274 1.00 67.19 318 GLN A N 1
ATOM 2504 C CA . GLN A 1 318 ? 31.234 17.529 -76.639 1.00 67.19 318 GLN A CA 1
ATOM 2505 C C . GLN A 1 318 ? 32.705 17.605 -77.100 1.00 67.19 318 GLN A C 1
ATOM 2507 O O . GLN A 1 318 ? 33.001 17.960 -78.255 1.00 67.19 318 GLN A O 1
ATOM 2512 N N . ILE A 1 319 ? 33.639 17.279 -76.202 1.00 71.38 319 ILE A N 1
ATOM 2513 C CA . ILE A 1 319 ? 35.056 17.100 -76.509 1.00 71.38 319 ILE A CA 1
ATOM 2514 C C . ILE A 1 319 ? 35.256 15.638 -76.926 1.00 71.38 319 ILE A C 1
ATOM 2516 O O . ILE A 1 319 ? 35.125 14.735 -76.110 1.00 71.38 319 ILE A O 1
ATOM 2520 N N . GLY A 1 320 ? 35.535 15.406 -78.212 1.00 69.38 320 GLY A N 1
ATOM 2521 C CA . GLY A 1 320 ? 35.956 14.089 -78.704 1.00 69.38 320 GLY A CA 1
ATOM 2522 C C . GLY A 1 320 ? 37.418 13.787 -78.353 1.00 69.38 320 GLY A C 1
ATOM 2523 O O . GLY A 1 320 ? 38.136 14.673 -77.884 1.00 69.38 320 GLY A O 1
ATOM 2524 N N . ASP A 1 321 ? 37.866 12.563 -78.643 1.00 69.25 321 ASP A N 1
ATOM 2525 C CA . ASP A 1 321 ? 39.202 12.040 -78.290 1.00 69.25 321 ASP A CA 1
ATOM 2526 C C . ASP A 1 321 ? 40.391 12.849 -78.854 1.00 69.25 321 ASP A C 1
ATOM 2528 O O . ASP A 1 321 ? 41.524 12.670 -78.413 1.00 69.25 321 ASP A O 1
ATOM 2532 N N . GLU A 1 322 ? 40.159 13.779 -79.785 1.00 65.69 322 GLU A N 1
ATOM 2533 C CA . GLU A 1 322 ? 41.217 14.561 -80.44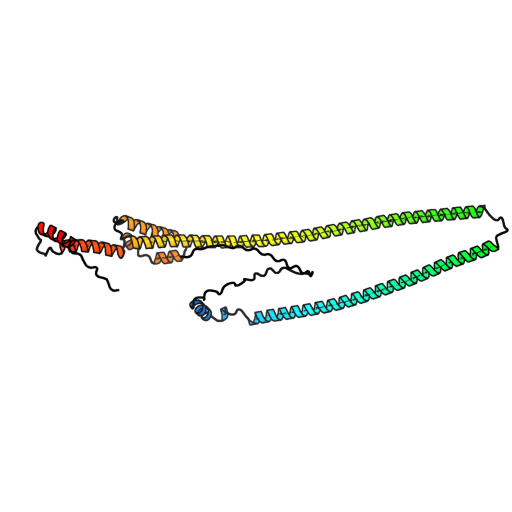1 1.00 65.69 322 GLU A CA 1
ATOM 2534 C C . GLU A 1 322 ? 41.668 15.833 -79.698 1.00 65.69 322 GLU A C 1
ATOM 2536 O O . GLU A 1 322 ? 42.581 16.504 -80.164 1.00 65.69 322 GLU A O 1
ATOM 2541 N N . GLY A 1 323 ? 41.092 16.172 -78.538 1.00 61.47 323 GLY A N 1
ATOM 2542 C CA . GLY A 1 323 ? 41.524 17.338 -77.750 1.00 61.47 323 GLY A CA 1
ATOM 2543 C C . GLY A 1 323 ? 41.236 18.681 -78.444 1.00 61.47 323 GLY A C 1
ATOM 2544 O O . GLY A 1 323 ? 41.950 19.143 -79.329 1.00 61.47 323 GLY A O 1
ATOM 2545 N N . GLY A 1 324 ? 40.158 19.352 -78.035 1.00 66.56 324 GLY A N 1
ATOM 2546 C CA . GLY A 1 324 ? 39.722 20.609 -78.653 1.00 66.56 324 GLY A CA 1
ATOM 2547 C C . GLY A 1 324 ? 40.528 21.851 -78.240 1.00 66.56 324 GLY A C 1
ATOM 2548 O O . GLY A 1 324 ? 41.246 21.870 -77.245 1.00 66.56 324 GLY A O 1
ATOM 2549 N N . THR A 1 325 ? 40.346 22.950 -78.974 1.00 76.06 325 THR A N 1
ATOM 2550 C CA . THR A 1 325 ? 40.842 24.290 -78.604 1.00 76.06 325 THR A CA 1
ATOM 2551 C C . THR A 1 325 ? 40.126 24.819 -77.348 1.00 76.06 325 THR A C 1
ATOM 2553 O O . THR A 1 325 ? 38.974 24.467 -77.108 1.00 76.06 325 THR A O 1
ATOM 2556 N N . LEU A 1 326 ? 40.739 25.732 -76.579 1.00 77.88 326 LEU A N 1
ATOM 2557 C CA . LEU A 1 326 ? 40.162 26.304 -75.341 1.00 77.88 326 LEU A CA 1
ATOM 2558 C C . LEU A 1 326 ? 38.726 26.850 -75.518 1.00 77.88 326 LEU A C 1
ATOM 2560 O O . LEU A 1 326 ? 37.863 26.651 -74.666 1.00 77.88 326 LEU A O 1
ATOM 2564 N N . TRP A 1 327 ? 38.436 27.470 -76.665 1.00 76.94 327 TRP A N 1
ATOM 2565 C CA . TRP A 1 327 ? 37.096 27.963 -77.010 1.00 76.94 327 TRP A CA 1
ATOM 2566 C C . TRP A 1 327 ? 36.039 26.854 -77.125 1.00 76.94 327 TRP A C 1
ATOM 2568 O O . TRP A 1 327 ? 34.862 27.082 -76.840 1.00 76.94 327 TRP A O 1
ATOM 2578 N N . ARG A 1 328 ? 36.444 25.631 -77.482 1.00 77.56 328 ARG A N 1
ATOM 2579 C CA . ARG A 1 328 ? 35.560 24.461 -77.532 1.00 77.56 328 ARG A CA 1
ATOM 2580 C C . ARG A 1 328 ? 35.161 23.981 -76.134 1.00 77.56 328 ARG A C 1
ATOM 2582 O O . ARG A 1 328 ? 34.032 23.549 -75.941 1.00 77.56 328 ARG A O 1
ATOM 2589 N N . TYR A 1 329 ? 36.038 24.145 -75.144 1.00 76.31 329 TYR A N 1
ATOM 2590 C CA . TYR A 1 329 ? 35.698 23.892 -73.740 1.00 76.31 329 TYR A CA 1
ATOM 2591 C C . TYR A 1 329 ? 34.683 24.910 -73.206 1.00 76.31 329 TYR A C 1
ATOM 2593 O O . TYR A 1 329 ? 33.712 24.527 -72.560 1.00 76.31 329 TYR A O 1
ATOM 2601 N N . VAL A 1 330 ? 34.863 26.199 -73.521 1.00 80.00 330 VAL A N 1
ATOM 2602 C CA . VAL A 1 330 ? 33.931 27.265 -73.102 1.00 80.00 330 VAL A CA 1
ATOM 2603 C C . VAL A 1 330 ? 32.544 27.061 -73.720 1.00 80.00 330 VAL A C 1
ATOM 2605 O O . VAL A 1 330 ? 31.536 27.164 -73.024 1.00 80.00 330 VAL A O 1
ATOM 2608 N N . THR A 1 331 ? 32.483 26.729 -75.011 1.00 79.81 331 THR A N 1
ATOM 2609 C CA . THR A 1 331 ? 31.211 26.484 -75.715 1.00 79.81 331 THR A CA 1
ATOM 2610 C C . THR A 1 331 ? 30.509 25.211 -75.241 1.00 79.81 331 THR A C 1
ATOM 2612 O O . THR A 1 331 ? 29.301 25.255 -75.031 1.00 79.81 331 THR A O 1
ATOM 2615 N N . SER A 1 332 ? 31.246 24.127 -74.972 1.00 77.19 332 SER A N 1
ATOM 2616 C CA . SER A 1 332 ? 30.704 22.896 -74.369 1.00 77.19 332 SER A CA 1
ATOM 2617 C C . SER A 1 332 ? 30.096 23.155 -72.983 1.00 77.19 332 SER A C 1
ATOM 2619 O O . SER A 1 332 ? 29.005 22.681 -72.670 1.00 77.19 332 SER A O 1
ATOM 2621 N N . TRP A 1 333 ? 30.750 23.984 -72.165 1.00 80.19 333 TRP A N 1
ATOM 2622 C CA . TRP A 1 333 ? 30.229 24.383 -70.856 1.00 80.19 333 TRP A CA 1
ATOM 2623 C C . TRP A 1 333 ? 28.948 25.228 -70.959 1.00 80.19 333 TRP A C 1
ATOM 2625 O O . TRP A 1 333 ? 27.959 24.941 -70.284 1.00 80.19 333 TRP A O 1
ATOM 2635 N N . LEU A 1 334 ? 28.927 26.233 -71.843 1.00 78.50 334 LEU A N 1
ATOM 2636 C CA . LEU A 1 334 ? 27.735 27.052 -72.106 1.00 78.50 334 LEU A CA 1
ATOM 2637 C C . LEU A 1 334 ? 26.573 26.211 -72.648 1.00 78.50 334 LEU A C 1
ATOM 2639 O O . LEU A 1 334 ? 25.435 26.384 -72.220 1.00 78.50 334 LEU A O 1
ATOM 2643 N N . GLN A 1 335 ? 26.849 25.269 -73.548 1.00 75.19 335 GLN A N 1
ATOM 2644 C CA . GLN A 1 335 ? 25.830 24.377 -74.088 1.00 75.19 335 GLN A CA 1
ATOM 2645 C C . GLN A 1 335 ? 25.282 23.426 -73.014 1.00 75.19 335 GLN A C 1
ATOM 2647 O O . GLN A 1 335 ? 24.068 23.232 -72.938 1.00 75.19 335 GLN A O 1
ATOM 2652 N N . SER A 1 336 ? 26.137 22.885 -72.142 1.00 71.94 336 SER A N 1
ATOM 2653 C CA . SER A 1 336 ? 25.694 22.052 -71.019 1.00 71.94 336 SER A CA 1
ATOM 2654 C C . SER A 1 336 ? 24.840 22.823 -70.009 1.00 71.94 336 SER A C 1
ATOM 2656 O O . SER A 1 336 ? 23.995 22.209 -69.367 1.00 71.94 336 SER A O 1
ATOM 2658 N N . LEU A 1 337 ? 25.022 24.140 -69.860 1.00 75.50 337 LEU A N 1
ATOM 2659 C CA . LEU A 1 337 ? 24.152 24.976 -69.021 1.00 75.50 337 LEU A CA 1
ATOM 2660 C C . LEU A 1 337 ? 22.764 25.200 -69.634 1.00 75.50 337 LEU A C 1
ATOM 2662 O O . LEU A 1 337 ? 21.788 25.332 -68.902 1.00 75.50 337 LEU A O 1
ATOM 2666 N N . PHE A 1 338 ? 22.677 25.265 -70.964 1.00 73.25 338 PHE A N 1
ATOM 2667 C CA . PHE A 1 338 ? 21.421 25.501 -71.684 1.00 73.25 338 PHE A CA 1
ATOM 2668 C C . PHE A 1 338 ? 20.653 24.221 -72.030 1.00 73.25 338 PHE A C 1
ATOM 2670 O O . PHE A 1 338 ? 19.463 24.287 -72.342 1.00 73.25 338 PHE A O 1
ATOM 2677 N N . THR A 1 339 ? 21.305 23.060 -71.972 1.00 71.19 339 THR A N 1
ATOM 2678 C CA . THR A 1 339 ? 20.662 21.769 -72.224 1.00 71.19 339 THR A CA 1
ATOM 2679 C C . THR A 1 339 ? 19.828 21.382 -71.002 1.00 71.19 339 THR A C 1
ATOM 2681 O O . THR A 1 339 ? 20.332 20.826 -70.033 1.00 71.19 339 THR A O 1
ATOM 2684 N N . PHE A 1 340 ? 18.538 21.722 -71.028 1.00 59.03 340 PHE A N 1
ATOM 2685 C CA . PHE A 1 340 ? 17.563 21.255 -70.045 1.00 59.03 340 PHE A CA 1
ATOM 2686 C C . PHE A 1 340 ? 17.328 19.756 -70.229 1.00 59.03 340 PHE A C 1
ATOM 2688 O O . PHE A 1 340 ? 16.733 19.325 -71.217 1.00 59.03 340 PHE A O 1
ATOM 2695 N N . GLU A 1 341 ? 17.761 18.959 -69.262 1.00 61.38 341 GLU A N 1
ATOM 2696 C CA . GLU A 1 341 ? 17.417 17.545 -69.209 1.00 61.38 341 GLU A CA 1
ATOM 2697 C C . GLU A 1 341 ? 16.024 17.356 -68.606 1.00 61.38 341 GLU A C 1
ATOM 2699 O O . GLU A 1 341 ? 15.722 17.796 -67.494 1.00 61.38 341 GLU A O 1
ATOM 2704 N N . LEU A 1 342 ? 15.157 16.694 -69.370 1.00 54.09 342 LEU A N 1
ATOM 2705 C CA . LEU A 1 342 ? 13.874 16.195 -68.891 1.00 54.09 342 LEU A CA 1
ATOM 2706 C C . LEU A 1 342 ? 14.136 15.086 -67.857 1.00 54.09 342 LEU A C 1
ATOM 2708 O O . LEU A 1 342 ? 14.927 14.182 -68.136 1.00 54.09 342 LEU A O 1
ATOM 2712 N N . PRO A 1 343 ? 13.489 15.117 -66.679 1.00 46.69 343 PRO A N 1
ATOM 2713 C CA . PRO A 1 343 ? 13.740 14.133 -65.639 1.00 46.69 343 PRO A CA 1
ATOM 2714 C C . PRO A 1 343 ? 13.317 12.744 -66.126 1.00 46.69 343 PRO A C 1
ATOM 2716 O O . PRO A 1 343 ? 12.134 12.489 -66.357 1.00 46.69 343 PRO A O 1
ATOM 2719 N N . TYR A 1 344 ? 14.281 11.832 -66.262 1.00 55.59 344 TYR A N 1
ATOM 2720 C CA . TYR A 1 344 ? 13.992 10.410 -66.421 1.00 55.59 344 TYR A CA 1
ATOM 2721 C C . TYR A 1 344 ? 13.347 9.910 -65.126 1.00 55.59 344 TYR A C 1
ATOM 2723 O O . TYR A 1 344 ? 14.005 9.753 -64.097 1.00 55.59 344 TYR A O 1
ATOM 2731 N N . ALA A 1 345 ? 12.035 9.686 -65.170 1.00 40.53 345 ALA A N 1
ATOM 2732 C CA . ALA A 1 345 ? 11.336 8.964 -64.125 1.00 40.53 345 ALA A CA 1
ATOM 2733 C C . ALA A 1 345 ? 11.832 7.513 -64.138 1.00 40.53 345 ALA A C 1
ATOM 2735 O O . ALA A 1 345 ? 11.588 6.772 -65.088 1.00 40.53 345 ALA A O 1
ATOM 2736 N N . TYR A 1 346 ? 12.543 7.117 -63.085 1.00 47.28 346 TYR A N 1
ATOM 2737 C CA . TYR A 1 346 ? 12.826 5.715 -62.811 1.00 47.28 346 TYR A CA 1
ATOM 2738 C C . TYR A 1 346 ? 11.486 5.059 -62.447 1.00 47.28 346 TYR A C 1
ATOM 2740 O O . TYR A 1 346 ? 10.971 5.255 -61.345 1.00 47.28 346 TYR A O 1
ATOM 2748 N N . SER A 1 347 ? 10.854 4.374 -63.401 1.00 41.62 347 SER A N 1
ATOM 2749 C CA . SER A 1 347 ? 9.735 3.482 -63.101 1.00 41.62 347 SER A CA 1
ATOM 2750 C C . SER A 1 347 ? 10.284 2.313 -62.288 1.00 41.62 347 SER A C 1
ATOM 2752 O O . SER A 1 347 ? 11.195 1.630 -62.757 1.00 41.62 347 SER A O 1
ATOM 2754 N N . ALA A 1 348 ? 9.769 2.170 -61.068 1.00 37.47 348 ALA A N 1
ATOM 2755 C CA . ALA A 1 348 ? 10.113 1.124 -60.108 1.00 37.47 348 ALA A CA 1
ATOM 2756 C C . ALA A 1 348 ? 9.908 -0.296 -60.650 1.00 37.47 348 ALA A C 1
ATOM 2758 O O . ALA A 1 348 ? 8.974 -0.484 -61.466 1.00 37.47 348 ALA A O 1
#

InterPro domains:
  IPR019133 MICOS complex subunit MIC60 [PF09731] (81-341)
  IPR019133 MICOS complex subunit MIC60 [PTHR15415] (80-341)

pLDDT: mean 73.54, std 21.1, range [24.39, 98.19]

Foldseek 3Di:
DDDDDDDDDDDDDDDDDDDDDDDDDDDPDDDPPPDDDDDDDPPVVVVVVVPDDPCVVDDCPPVVVVVVVVVVVVVVVVVVVVVVVVVVVVVVVVVVVVVVVVVVVVVVVVVVVVVVVVVVVVVVVVVVCVVCVVVPPDDPPCPPVVVVVVVVVVVVVVVVVVVVVVVVVVVVVVVVVVVVVVVVVVVVVVVVVVVVVVVVVVVVVVVVVVVVVVVVVVVVVVVVVVVVVVVVVVLVVQLVCLLVCVQDPVVVVVVVSLVSNVVSLVVLVVVCVVVDPVSVVVNVPDDPVVCSNVPDQHPSNVVVVVVVVVLVCQLCVQDDPPDDDPVSSVVSNVVSVVDDDDDDPPDD

Sequence (348 aa):
MSHPLWRRVTRIGSVFVLAGATGGAAYVGTHYVRHGTLPELPQWTQQFVDRMPKNVRSPNESASKQMDKGHRKSEFANVQRIAELEKQLAKQKGMEKQKIAQAVEEQRKLDESLSKMALEIERRRNREMTTTGATQTDHPVDSTHNESDEAELDAQLKRAALAHAEHLEQVIRTQKQIHDMETQQIVQDAIAIERDKFGKQIENGLVKLTAIEKMLKGRATKDLENRRAKLYWTICHSLTDALANGGTAQSQKTTHYKTQLLKQIAVLKKLTENDDAFAQSVCAHFPPDDAIGRGVPTEQGLVKRFDGVYKLASCTAQIGDEGGTLWRYVTSWLQSLFTFELPYAYSA

Secondary structure (DSSP, 8-state):
-----------------------------------SPPPPPPHHHHHHHHHS-HHHH-S-HHHHHHHHHHHHHHHHHHHHHHHHHHHHHHHHHHHHHHHHHHHHHHHHHHHHHHHHHHHHHHHHHHHHHHHHHHH-SS----HHHHHHHHHHHHHHHHHHHHHHHHHHHHHHHHHHHHHHHHHHHHHHHHHHHHHHHHHHHHHHHHHHHHHHHHHHHHHHHHHHHHHHHHHHHHHHHHHHHHHHHTTSGGG--HHHHHHHHHHHHHHHHHHHTT--HHHHHHHHTSPPHHHHHH-PPPHHHHHHHHHHHHHHHHHHTT--TT---HHHHHHHHHHHHH----------

Radius of gyration: 56.14 Å; chains: 1; bounding box: 106×62×170 Å